Protein AF-A0A4S2KDD0-F1 (afdb_monomer)

Mean predicted aligned error: 12.93 Å

Organism: NCBI:txid300112

Radius of gyration: 20.33 Å; Cα contacts (8 Å, |Δi|>4): 237; chains: 1; bounding box: 47×46×58 Å

Foldseek 3Di:
DDDFDKKKKAWDPDVPDPDLWDPQKDKPPRIDIAGVPGDDDIDIGGHQDPVNVVCCVVVVDDQWDWIWMDIVVDDIDIAIVVNVVLCVLQPPPAHLQGQVCLVVLLVCLVPLVSLVVSLVPDDPVSSVVLLVVLVVLLVVCVVCVPPVDDLQVVLLSVLCSRRPHPPDDPVVPPPDDPVNVVSSSVSSSSSSSSSNPDDPVCVVPVD

Secondary structure (DSSP, 8-state):
--PPPPEEEEEEPPTT-SSSS-TTEEEESSEEEE-TT-----EEEE---HHHHHHHHTTSS-S--EEEEEETTS--EEEEHHHHHHHHHHHSSS-SS-GGGHHHHHHHTT-HHHHHHHHHTS-HHHHHHHHHHHHHHHHHHHTHHHH---HHHHHHHHHHHHTPPP---GGGGSS--HHHHHHHHHHHHHHHHHHHHS--HHHHH--

Sequence (207 aa):
MRMLVPVQFEFIKKLDDTSYCKDWLHIEPYTGFIKPGEKCDIKLEVYVDKKTACKLNSGEDKLYDILVLHLEGGKDIFITITEALLLLLESTAEPLIPYNLHNVCLSAATNYLQCKQIVMQLPETRRTVFLYISSFLQELLSHTQDNELDAKTLATLFGSIFLRDPPRSRDDCHQRSRATQITFDKKKAAFVYHFLVNDQSDFILGR

Structure (mmCIF, N/CA/C/O backbone):
data_AF-A0A4S2KDD0-F1
#
_entry.id   AF-A0A4S2KDD0-F1
#
loop_
_atom_site.group_PDB
_atom_site.id
_atom_site.type_symbol
_atom_site.label_atom_id
_atom_site.label_alt_id
_atom_site.label_comp_id
_atom_site.label_asym_id
_atom_site.label_entity_id
_atom_site.label_seq_id
_atom_site.pdbx_PDB_ins_code
_atom_site.Cartn_x
_atom_site.Cartn_y
_atom_site.Cartn_z
_atom_site.occupancy
_atom_site.B_iso_or_equiv
_atom_site.auth_seq_id
_atom_site.auth_comp_id
_atom_site.auth_asym_id
_atom_site.auth_atom_id
_atom_site.pdbx_PDB_model_num
ATOM 1 N N . MET A 1 1 ? 7.042 -23.574 34.757 1.00 42.69 1 MET A N 1
ATOM 2 C CA . MET A 1 1 ? 5.873 -23.727 33.865 1.00 42.69 1 MET A CA 1
ATOM 3 C C . MET A 1 1 ? 5.377 -22.320 33.550 1.00 42.69 1 MET A C 1
ATOM 5 O O . MET A 1 1 ? 4.932 -21.650 34.470 1.00 42.69 1 MET A O 1
ATOM 9 N N . ARG A 1 2 ? 5.593 -21.787 32.337 1.00 52.78 2 ARG A N 1
ATOM 10 C CA . ARG A 1 2 ? 5.068 -20.454 31.981 1.00 52.78 2 ARG A CA 1
ATOM 11 C C . ARG A 1 2 ? 3.575 -20.620 31.708 1.00 52.78 2 ARG A C 1
ATOM 13 O O . ARG A 1 2 ? 3.224 -21.269 30.729 1.00 52.78 2 ARG A O 1
ATOM 20 N N . MET A 1 3 ? 2.723 -20.114 32.597 1.00 54.56 3 MET A N 1
ATOM 21 C CA . MET A 1 3 ? 1.288 -20.043 32.325 1.00 54.56 3 MET A CA 1
ATOM 22 C C . MET A 1 3 ? 1.086 -19.031 31.200 1.00 54.56 3 MET A C 1
ATOM 24 O O . MET A 1 3 ? 1.484 -17.876 31.329 1.00 54.56 3 MET A O 1
ATOM 28 N N . LEU A 1 4 ? 0.548 -19.491 30.075 1.00 69.44 4 LEU A N 1
ATOM 29 C CA . LEU A 1 4 ? 0.150 -18.612 28.988 1.00 69.44 4 LEU A CA 1
ATOM 30 C C . LEU A 1 4 ? -1.212 -18.024 29.367 1.00 69.44 4 LEU A C 1
ATOM 32 O O . LEU A 1 4 ? -2.176 -18.766 29.547 1.00 69.44 4 LEU A O 1
ATOM 36 N N . VAL A 1 5 ? -1.262 -16.710 29.550 1.00 77.94 5 VAL A N 1
ATOM 37 C CA . VAL A 1 5 ? -2.471 -15.969 29.932 1.00 77.94 5 VAL A CA 1
ATOM 38 C C . VAL A 1 5 ? -3.125 -15.439 28.648 1.00 77.94 5 VAL A C 1
ATOM 40 O O . VAL A 1 5 ? -2.389 -15.062 27.731 1.00 77.94 5 VAL A O 1
ATOM 43 N N . PRO A 1 6 ? -4.467 -15.449 28.521 1.00 83.12 6 PRO A N 1
ATOM 44 C CA . PRO A 1 6 ? -5.138 -14.765 27.418 1.00 83.12 6 PRO A CA 1
ATOM 45 C C . PRO A 1 6 ? -4.780 -13.276 27.411 1.00 83.12 6 PRO A C 1
ATOM 47 O O . PRO A 1 6 ? -4.649 -12.663 28.467 1.00 83.12 6 PRO A O 1
ATOM 50 N N . VAL A 1 7 ? -4.624 -12.709 26.218 1.00 87.50 7 VAL A N 1
ATOM 51 C CA . VAL A 1 7 ? -4.339 -11.282 26.032 1.00 87.50 7 VAL A CA 1
ATOM 52 C C . VAL A 1 7 ? -5.644 -10.564 25.723 1.00 87.50 7 VAL A C 1
ATOM 54 O O . VAL A 1 7 ? -6.362 -10.974 24.809 1.00 87.50 7 VAL A O 1
ATOM 57 N N . GLN A 1 8 ? -5.942 -9.501 26.466 1.00 92.94 8 GLN A N 1
ATOM 58 C CA . GLN A 1 8 ? -7.009 -8.563 26.130 1.00 92.94 8 GLN A CA 1
ATOM 59 C C . GLN A 1 8 ? -6.457 -7.465 25.220 1.00 92.94 8 GLN A C 1
ATOM 61 O O . GLN A 1 8 ? -5.354 -6.964 25.453 1.00 92.94 8 GLN A O 1
ATOM 66 N N . PHE A 1 9 ? -7.222 -7.092 24.196 1.00 93.50 9 PHE A N 1
ATOM 67 C CA . PHE A 1 9 ? -6.908 -5.965 23.326 1.00 93.50 9 PHE A CA 1
ATOM 68 C C . PHE A 1 9 ? -8.070 -4.974 23.236 1.00 93.50 9 PHE A C 1
ATOM 70 O O . PHE A 1 9 ? -9.240 -5.353 23.345 1.00 93.50 9 PHE A O 1
ATOM 77 N N . GLU A 1 10 ? -7.750 -3.707 22.999 1.00 94.94 10 GLU A N 1
ATOM 78 C CA . GLU A 1 10 ? -8.724 -2.637 22.786 1.00 94.94 10 GLU A CA 1
ATOM 79 C C . GLU A 1 10 ? -8.139 -1.543 21.886 1.00 94.94 10 GLU A C 1
ATOM 81 O O . GLU A 1 10 ? -6.995 -1.131 22.065 1.00 94.94 10 GLU A O 1
ATOM 86 N N . PHE A 1 11 ? -8.922 -1.048 20.929 1.00 93.50 11 PHE A N 1
ATOM 87 C CA . PHE A 1 11 ? -8.606 0.184 20.215 1.00 93.50 11 PHE A CA 1
ATOM 88 C C . PHE A 1 11 ? -8.989 1.388 21.071 1.00 93.50 11 PHE A C 1
ATOM 90 O O . PHE A 1 11 ? -10.171 1.652 21.296 1.00 93.50 11 PHE A O 1
ATOM 97 N N . ILE A 1 12 ? -7.985 2.123 21.541 1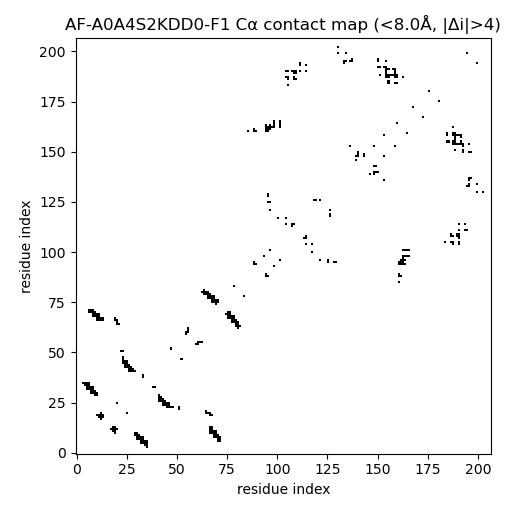.00 92.94 12 ILE A N 1
ATOM 98 C CA . ILE A 1 12 ? -8.168 3.263 22.438 1.00 92.94 12 ILE A CA 1
ATOM 99 C C . ILE A 1 12 ? -8.120 4.590 21.679 1.00 92.94 12 ILE A C 1
ATOM 101 O O . ILE A 1 12 ? -7.518 4.719 20.611 1.00 92.94 12 ILE A O 1
ATOM 105 N N . LYS A 1 13 ? -8.757 5.607 22.261 1.00 92.31 13 LYS A N 1
ATOM 106 C CA . LYS A 1 13 ? -8.693 6.984 21.763 1.00 92.31 13 LYS A CA 1
ATOM 107 C C . LYS A 1 13 ? -7.288 7.569 21.890 1.00 92.31 13 LYS A C 1
ATOM 109 O O . LYS A 1 13 ? -6.571 7.297 22.854 1.00 92.31 13 LYS A O 1
ATOM 114 N N . LYS A 1 14 ? -6.929 8.420 20.929 1.00 87.50 14 LYS A N 1
ATOM 115 C CA . LYS A 1 14 ? -5.712 9.236 20.988 1.00 87.50 14 LYS A CA 1
ATOM 116 C C . LYS A 1 14 ? -5.872 10.343 22.036 1.00 87.50 14 LYS A C 1
ATOM 118 O O . LYS A 1 14 ? -6.986 10.666 22.453 1.00 87.50 14 LYS A O 1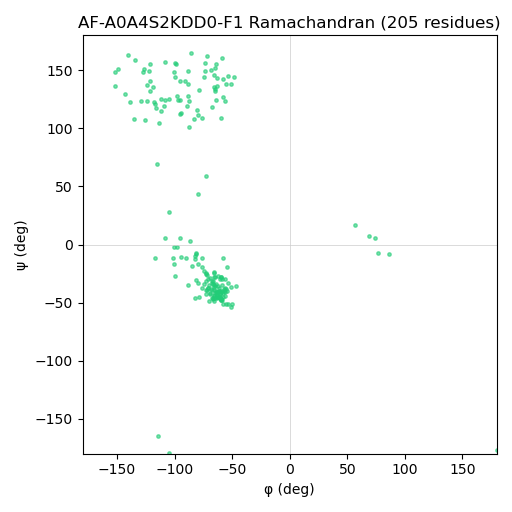
ATOM 123 N N . LEU A 1 15 ? -4.749 10.922 22.460 1.00 74.06 15 LEU A N 1
ATOM 124 C CA . LEU A 1 15 ? -4.751 12.141 23.269 1.00 74.06 15 LEU A CA 1
ATOM 125 C C . LEU A 1 15 ? -5.501 13.225 22.476 1.00 74.06 15 LEU A C 1
ATOM 127 O O . LEU A 1 15 ? -5.212 13.419 21.302 1.00 74.06 15 LEU A O 1
ATOM 131 N N . ASP A 1 16 ? -6.496 13.845 23.108 1.00 78.50 16 ASP A N 1
ATOM 132 C CA . ASP A 1 16 ? -7.378 14.893 22.562 1.00 78.50 16 ASP A CA 1
ATOM 133 C C . ASP A 1 16 ? -8.504 14.457 21.604 1.00 78.50 16 ASP A C 1
ATOM 135 O O . ASP A 1 16 ? -9.408 15.252 21.337 1.00 78.50 16 ASP A O 1
ATOM 139 N N . ASP A 1 17 ? -8.549 13.191 21.183 1.00 84.38 17 ASP A N 1
ATOM 140 C CA . ASP A 1 17 ? -9.636 12.687 20.336 1.00 84.38 17 ASP A CA 1
ATOM 141 C C . ASP A 1 17 ? -10.827 12.154 21.150 1.00 84.38 17 ASP A C 1
ATOM 143 O O . ASP A 1 17 ? -10.702 11.607 22.252 1.00 84.38 17 ASP A O 1
ATOM 147 N N . THR A 1 18 ? -12.027 12.282 20.581 1.00 84.75 18 THR A N 1
ATOM 148 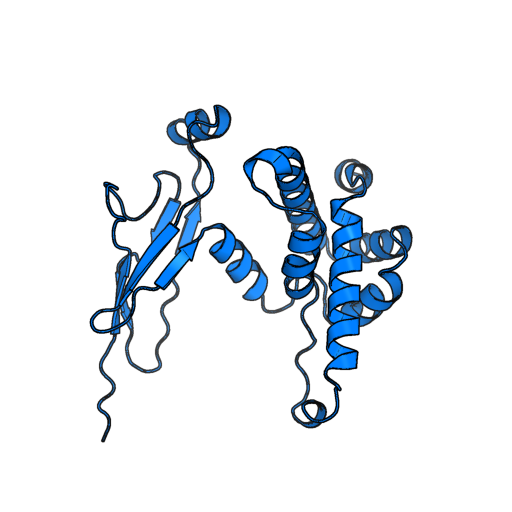C CA . THR A 1 18 ? -13.275 11.766 21.169 1.00 84.75 18 THR A CA 1
ATOM 149 C C . THR A 1 18 ? -13.530 10.294 20.844 1.00 84.75 18 THR A C 1
ATOM 151 O O . THR A 1 18 ? -14.315 9.650 21.539 1.00 84.75 18 THR A O 1
ATOM 154 N N . SER A 1 19 ? -12.861 9.761 19.819 1.00 88.94 19 SER A N 1
ATOM 155 C CA . SER A 1 19 ? -13.042 8.410 19.279 1.00 88.94 19 SER A CA 1
ATOM 156 C C . SER A 1 19 ? -11.690 7.726 19.039 1.00 88.94 19 SER A C 1
ATOM 158 O O . SER A 1 19 ? -10.656 8.384 18.922 1.00 88.94 19 SER A O 1
ATOM 160 N N . TYR A 1 20 ? -11.688 6.393 18.972 1.00 90.19 20 TYR A N 1
ATOM 161 C CA . TYR A 1 20 ? -10.505 5.594 18.627 1.00 90.19 20 TYR A CA 1
ATOM 162 C C . TYR A 1 20 ? -10.155 5.655 17.132 1.00 90.19 20 TYR A C 1
ATOM 164 O O . TYR A 1 20 ? -8.991 5.478 16.771 1.00 90.19 20 TYR A O 1
ATOM 172 N N . CYS A 1 21 ? -11.129 5.974 16.276 1.00 89.12 21 CYS A N 1
ATOM 173 C CA . CYS A 1 21 ? -10.945 6.170 14.841 1.00 89.12 21 CYS A CA 1
ATOM 174 C C . CYS A 1 21 ? -11.776 7.344 14.297 1.00 89.12 21 CYS A C 1
ATOM 176 O O . CYS A 1 21 ? -12.725 7.802 14.943 1.00 89.12 21 CYS A O 1
ATOM 178 N N . LYS A 1 22 ? -11.417 7.827 13.104 1.00 88.69 22 LYS A N 1
ATOM 179 C CA . LYS A 1 22 ? -12.182 8.820 12.330 1.00 88.69 22 LYS A CA 1
ATOM 180 C C . LYS A 1 22 ? -13.554 8.286 11.903 1.00 88.69 22 LYS A C 1
ATOM 182 O O . LYS A 1 22 ? -13.732 7.088 11.720 1.00 88.69 22 LYS A O 1
ATOM 187 N N . ASP A 1 23 ? -14.498 9.198 11.659 1.00 88.19 23 ASP A N 1
ATOM 188 C CA . ASP A 1 23 ? -15.906 8.882 11.348 1.00 88.19 23 ASP A CA 1
ATOM 189 C C . ASP A 1 23 ? -16.100 8.016 10.090 1.00 88.19 23 ASP A C 1
ATOM 191 O O . ASP A 1 23 ? -17.083 7.288 9.978 1.00 88.19 23 ASP A O 1
ATOM 195 N N . TRP A 1 24 ? -15.181 8.108 9.129 1.00 86.00 24 TRP A N 1
ATOM 196 C CA . TRP A 1 24 ? -15.202 7.322 7.893 1.00 86.00 24 TRP A CA 1
ATOM 197 C C . TRP A 1 24 ? -14.518 5.957 8.036 1.00 86.00 24 TRP A C 1
ATOM 199 O O . TRP A 1 24 ? -14.399 5.240 7.046 1.00 86.00 24 TRP A O 1
ATOM 209 N N . LEU A 1 25 ? -14.046 5.584 9.229 1.00 86.62 25 LEU A N 1
ATOM 210 C CA . LEU A 1 25 ? -13.396 4.308 9.505 1.00 86.62 25 LEU A CA 1
ATOM 211 C C . LEU A 1 25 ? -14.161 3.550 10.594 1.00 86.62 25 LEU A C 1
ATOM 213 O O . LEU A 1 25 ? -14.467 4.089 11.652 1.00 86.62 25 LEU A O 1
ATOM 217 N N . HIS A 1 26 ? -14.434 2.275 10.344 1.00 89.75 26 HIS A N 1
ATOM 218 C CA . HIS A 1 26 ? -15.098 1.368 11.269 1.00 89.75 26 HIS A CA 1
ATOM 219 C C . HIS A 1 26 ? -14.200 0.166 11.576 1.00 89.75 26 HIS A C 1
ATOM 221 O O . HIS A 1 26 ? -13.512 -0.334 10.686 1.00 89.75 26 HIS A O 1
ATOM 227 N N . ILE A 1 27 ? -14.187 -0.288 12.833 1.00 90.69 27 ILE A N 1
ATOM 228 C CA . ILE A 1 27 ? -13.336 -1.390 13.301 1.00 90.69 27 ILE A CA 1
ATOM 229 C C . ILE A 1 27 ? -14.192 -2.409 14.048 1.00 90.69 27 ILE A C 1
ATOM 231 O O . ILE A 1 27 ? -14.833 -2.071 15.044 1.00 90.69 27 ILE A O 1
ATOM 235 N N . GLU A 1 28 ? -14.160 -3.665 13.603 1.00 93.31 28 GLU A N 1
ATOM 236 C CA . GLU A 1 28 ? -14.926 -4.753 14.208 1.00 93.31 28 GLU A CA 1
ATOM 237 C C . GLU A 1 28 ? -14.105 -6.059 14.293 1.00 93.31 28 GLU A C 1
ATOM 239 O O . GLU A 1 28 ? -13.660 -6.570 13.264 1.00 93.31 28 GLU A O 1
ATOM 244 N N . PRO A 1 29 ? -13.916 -6.646 15.489 1.00 94.88 29 PRO A N 1
ATOM 245 C CA . PRO A 1 29 ? -14.198 -6.066 16.802 1.00 94.88 29 PRO A CA 1
ATOM 246 C C . PRO A 1 29 ? -13.146 -5.011 17.193 1.00 94.88 29 PRO A C 1
ATOM 248 O O . PRO A 1 29 ? -11.955 -5.185 16.944 1.00 94.88 29 PRO A O 1
ATOM 251 N N . TYR A 1 30 ? -13.567 -3.939 17.873 1.00 92.81 30 TYR A N 1
ATOM 252 C CA . TYR A 1 30 ? -12.638 -2.935 18.414 1.00 92.81 30 TYR A CA 1
ATOM 253 C C . TYR A 1 30 ? -12.019 -3.348 19.769 1.00 92.81 30 TYR A C 1
ATOM 255 O O . TYR A 1 30 ? -11.059 -2.735 20.225 1.00 92.81 30 TYR A O 1
ATOM 263 N N . THR A 1 31 ? -12.538 -4.392 20.425 1.00 95.31 31 THR A N 1
ATOM 264 C CA . THR A 1 31 ? -11.988 -4.971 21.663 1.00 95.31 31 THR A CA 1
ATOM 265 C C . THR A 1 31 ? -12.274 -6.470 21.740 1.00 95.31 31 THR A C 1
ATOM 267 O O . THR A 1 31 ? -13.272 -6.944 21.192 1.00 95.31 31 THR A O 1
ATOM 270 N N . GLY A 1 32 ? -11.414 -7.237 22.414 1.00 93.44 32 GLY A N 1
ATOM 271 C CA . GLY A 1 32 ? -11.610 -8.673 22.584 1.00 93.44 32 GLY A CA 1
ATOM 272 C C . GLY A 1 32 ? -10.512 -9.368 23.385 1.00 93.44 32 GLY A C 1
ATOM 273 O O . GLY A 1 32 ? -9.572 -8.742 23.871 1.00 93.44 32 GLY A O 1
ATOM 274 N N . PHE A 1 33 ? -10.633 -10.693 23.504 1.00 91.62 33 PHE A N 1
ATOM 275 C CA . PHE A 1 33 ? -9.648 -11.563 24.152 1.00 91.62 33 PHE A CA 1
ATOM 276 C C . PHE A 1 33 ? -9.105 -12.586 23.157 1.00 91.62 33 PHE A C 1
ATOM 278 O O . PHE A 1 33 ? -9.872 -13.229 22.443 1.00 91.62 33 PHE A O 1
ATOM 285 N N . ILE A 1 34 ? -7.789 -12.787 23.163 1.00 89.25 34 ILE A N 1
ATOM 286 C CA . ILE A 1 34 ? -7.106 -13.786 22.341 1.00 89.25 34 ILE A 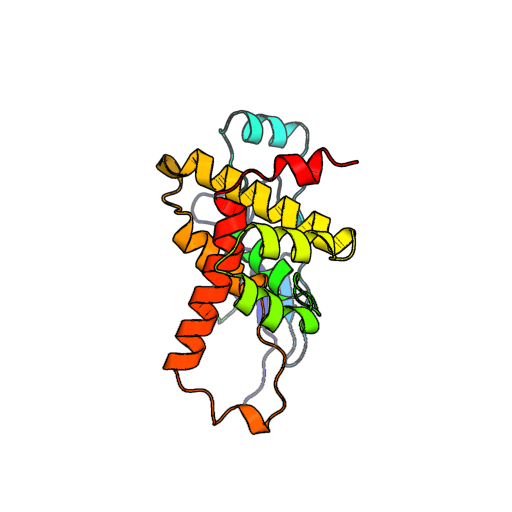CA 1
ATOM 287 C C . ILE A 1 34 ? -6.472 -14.810 23.274 1.00 89.25 34 ILE A C 1
ATOM 289 O O . ILE A 1 34 ? -5.599 -14.484 24.085 1.00 89.25 34 ILE A O 1
ATOM 293 N N . LYS A 1 35 ? -6.913 -16.068 23.182 1.00 88.19 35 LYS A N 1
ATOM 294 C CA . LYS A 1 35 ? -6.294 -17.145 23.955 1.00 88.19 35 LYS A CA 1
ATOM 295 C C . LYS A 1 35 ? -4.929 -17.508 23.368 1.00 88.19 35 LYS A C 1
ATOM 297 O O . LYS A 1 35 ? -4.687 -17.322 22.175 1.00 88.19 35 LYS A O 1
ATOM 302 N N . PRO A 1 36 ? -4.031 -18.089 24.174 1.00 86.88 36 PRO A N 1
ATOM 303 C CA . PRO A 1 36 ? -2.738 -18.534 23.677 1.00 86.88 36 PRO A CA 1
ATOM 304 C C . PRO A 1 36 ? -2.867 -19.520 22.508 1.00 86.88 36 PRO A C 1
ATOM 306 O O . PRO A 1 36 ? -3.493 -20.568 22.641 1.00 86.88 36 PRO A O 1
ATOM 309 N N . GLY A 1 37 ? -2.244 -19.190 21.376 1.00 85.00 37 GLY A N 1
ATOM 310 C CA . GLY A 1 37 ? -2.277 -20.001 20.154 1.00 85.00 37 GLY A CA 1
ATOM 311 C C . GLY A 1 37 ? -3.478 -19.744 19.238 1.00 85.00 37 GLY A C 1
ATOM 312 O O . GLY A 1 37 ? -3.478 -20.237 18.111 1.00 85.00 37 GLY A O 1
ATOM 313 N N . GLU A 1 38 ? -4.461 -18.955 19.676 1.00 89.38 38 GLU A N 1
ATOM 314 C CA . GLU A 1 38 ? -5.566 -18.502 18.832 1.00 89.38 38 GLU A CA 1
ATOM 315 C C . GLU A 1 38 ? -5.191 -17.231 18.055 1.00 89.38 38 GLU A C 1
ATOM 317 O O . GLU A 1 38 ? -4.200 -16.553 18.339 1.00 89.38 38 GLU A O 1
ATOM 322 N N . LYS A 1 39 ? -5.998 -16.925 17.039 1.00 84.31 39 LYS A N 1
ATOM 323 C CA . LYS A 1 39 ? -5.920 -15.699 16.246 1.00 84.31 39 LYS A CA 1
ATOM 324 C C . LYS A 1 39 ? -7.295 -15.044 16.226 1.00 84.31 39 LYS A C 1
ATOM 326 O O . LYS A 1 39 ? -8.304 -15.744 16.265 1.00 84.31 39 LYS A O 1
ATOM 331 N N . CYS A 1 40 ? -7.314 -13.720 16.156 1.00 86.44 40 CYS A N 1
ATOM 332 C CA . CYS A 1 40 ? -8.522 -12.926 15.987 1.00 86.44 40 CYS A CA 1
ATOM 333 C C . CYS A 1 40 ? -8.334 -12.047 14.752 1.00 86.44 40 CYS A C 1
ATOM 335 O O . CYS A 1 40 ? -7.350 -11.311 14.672 1.00 86.44 40 CYS A O 1
ATOM 337 N N . ASP A 1 41 ? -9.256 -12.162 13.800 1.00 87.12 41 ASP A N 1
ATOM 338 C CA . ASP A 1 41 ? -9.274 -11.315 12.614 1.00 87.12 41 ASP A CA 1
ATOM 339 C C . ASP A 1 41 ? -10.063 -10.044 12.934 1.00 87.12 41 ASP A C 1
ATOM 341 O O . ASP A 1 41 ? -11.219 -10.106 13.356 1.00 87.12 41 ASP A O 1
ATOM 345 N N . ILE A 1 42 ? -9.420 -8.894 12.746 1.00 87.62 42 ILE A N 1
ATOM 346 C CA . ILE A 1 42 ? -10.005 -7.573 12.975 1.00 87.62 42 ILE A CA 1
ATOM 347 C C . ILE A 1 42 ? -10.310 -6.964 11.614 1.00 87.62 42 ILE A C 1
ATOM 349 O O . ILE A 1 42 ? -9.435 -6.864 10.752 1.00 87.62 42 ILE A O 1
ATOM 353 N N . LYS A 1 43 ? -11.559 -6.556 11.415 1.00 85.38 43 LYS A N 1
ATOM 354 C CA . LYS A 1 43 ? -12.041 -5.961 10.177 1.00 85.38 43 LYS A CA 1
ATOM 355 C C . LYS A 1 43 ? -11.985 -4.442 10.281 1.00 85.38 43 LYS A C 1
ATOM 357 O O . LYS A 1 43 ? -12.568 -3.866 11.193 1.00 85.38 43 LYS A O 1
ATOM 362 N N . LEU A 1 44 ? -11.300 -3.808 9.334 1.00 83.88 44 LEU A N 1
ATOM 363 C CA . LEU A 1 44 ? -11.268 -2.356 9.174 1.00 83.88 44 LEU A CA 1
ATOM 364 C C . LEU A 1 44 ? -12.045 -1.990 7.907 1.00 83.88 44 LEU A C 1
ATOM 366 O O . LEU A 1 44 ? -11.680 -2.421 6.813 1.00 83.88 44 LEU A O 1
ATOM 370 N N . GLU A 1 45 ? -13.110 -1.207 8.043 1.00 82.38 45 GLU A N 1
ATOM 371 C CA . GLU A 1 45 ? -13.954 -0.770 6.931 1.00 82.38 45 GLU A CA 1
ATOM 372 C C . GLU A 1 45 ? -13.905 0.744 6.775 1.00 82.38 45 GLU A C 1
ATOM 374 O O . GLU A 1 45 ? -14.281 1.487 7.677 1.00 82.38 45 GLU A O 1
ATOM 379 N N . VAL A 1 46 ? -13.471 1.207 5.605 1.00 80.31 46 VAL A N 1
ATOM 380 C CA . VAL A 1 46 ? -13.550 2.622 5.236 1.00 80.31 46 VAL A CA 1
ATOM 381 C C . VAL A 1 46 ? -14.890 2.868 4.550 1.00 80.31 46 VAL A C 1
ATOM 383 O O . VAL A 1 46 ? -15.169 2.294 3.497 1.00 80.31 46 VAL A O 1
ATOM 386 N N . TYR A 1 47 ? -15.711 3.735 5.132 1.00 76.69 47 TYR A N 1
ATOM 387 C CA . TYR A 1 47 ? -17.012 4.126 4.612 1.00 76.69 47 TYR A CA 1
ATOM 388 C C . TYR A 1 47 ? -17.094 5.648 4.480 1.00 76.69 47 TYR A C 1
ATOM 390 O O . TYR A 1 47 ? -17.205 6.372 5.465 1.00 76.69 47 TYR A O 1
ATOM 398 N N . VAL A 1 48 ? -17.052 6.136 3.239 1.00 73.31 48 VAL A N 1
ATOM 399 C CA . VAL A 1 48 ? -17.214 7.561 2.933 1.00 73.31 48 VAL A CA 1
ATOM 400 C C . VAL A 1 48 ? -18.677 7.834 2.588 1.00 73.31 48 VAL A C 1
ATOM 402 O O . VAL A 1 48 ? -19.191 7.380 1.566 1.00 73.31 48 VAL A O 1
ATOM 405 N N . ASP A 1 49 ? -19.347 8.588 3.451 1.00 71.81 49 ASP A N 1
ATOM 406 C CA . ASP A 1 49 ? -20.740 9.010 3.315 1.00 71.81 49 ASP A CA 1
ATOM 407 C C . ASP A 1 49 ? -20.856 10.490 2.900 1.00 71.81 49 ASP A C 1
ATOM 409 O O . ASP A 1 49 ? -19.867 11.205 2.741 1.00 71.81 49 ASP A O 1
ATOM 413 N N . LYS A 1 50 ? -22.084 11.002 2.748 1.00 73.31 50 LYS A N 1
ATOM 414 C CA . LYS A 1 50 ? -22.308 12.408 2.361 1.00 73.31 50 LYS A CA 1
ATOM 415 C C . LYS A 1 50 ? -21.694 13.414 3.353 1.00 73.31 50 LYS A C 1
ATOM 417 O O . LYS A 1 50 ? -21.355 14.524 2.944 1.00 73.31 50 LYS A O 1
ATOM 422 N N . LYS A 1 51 ? -21.582 13.068 4.641 1.00 75.31 51 LYS A N 1
ATOM 423 C CA . LYS A 1 51 ? -21.062 13.967 5.685 1.00 75.31 51 LYS A CA 1
ATOM 424 C C . LYS A 1 51 ? -19.535 14.027 5.660 1.00 75.31 51 LYS A C 1
ATOM 426 O O . LYS A 1 51 ? -18.968 15.114 5.723 1.00 75.31 51 LYS A O 1
ATOM 431 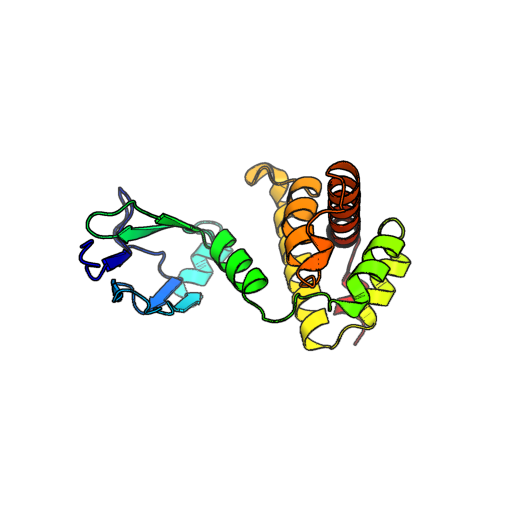N N . THR A 1 52 ? -18.889 12.874 5.539 1.00 72.56 52 THR A N 1
ATOM 432 C CA . THR A 1 52 ? -17.427 12.713 5.507 1.00 72.56 52 THR A CA 1
ATOM 433 C C . THR A 1 52 ? -16.840 13.118 4.153 1.00 72.56 52 THR A C 1
ATOM 435 O O . THR A 1 52 ? -15.823 13.806 4.118 1.00 72.56 52 THR A O 1
ATOM 438 N N . ALA A 1 53 ? -17.532 12.834 3.041 1.00 65.19 53 ALA A N 1
ATOM 439 C CA . ALA A 1 53 ? -17.105 13.227 1.694 1.00 65.19 53 ALA A CA 1
ATOM 440 C C . ALA A 1 53 ? -16.903 14.741 1.542 1.00 65.19 53 ALA A C 1
ATOM 442 O O . ALA A 1 53 ? -15.976 15.166 0.863 1.00 65.19 53 ALA A O 1
ATOM 443 N N . CYS A 1 54 ? -17.750 15.567 2.169 1.00 63.22 54 CYS A N 1
ATOM 444 C CA . CYS A 1 54 ? -17.629 17.025 2.084 1.00 63.22 54 CYS A CA 1
ATOM 445 C C . CYS A 1 54 ? -16.288 17.513 2.656 1.00 63.22 54 CYS A C 1
ATOM 447 O O . CYS A 1 54 ? -15.600 18.297 2.009 1.00 63.22 54 CYS A O 1
ATOM 449 N N . LYS A 1 55 ? -15.903 16.986 3.827 1.00 67.38 55 LYS A N 1
ATOM 450 C CA . LYS A 1 55 ? -14.656 17.336 4.522 1.00 67.38 55 LYS A CA 1
ATOM 451 C C . LYS A 1 55 ? -13.420 16.785 3.813 1.00 67.38 55 LYS A C 1
ATOM 453 O O . LYS A 1 55 ? -12.404 17.464 3.738 1.00 67.38 55 LYS A O 1
ATOM 458 N N . LEU A 1 56 ? -13.521 15.575 3.258 1.00 63.41 56 LEU A N 1
ATOM 459 C CA . LEU A 1 56 ? -12.452 14.979 2.452 1.00 63.41 56 LEU A CA 1
ATOM 460 C C . LEU A 1 56 ? -12.229 15.764 1.150 1.00 63.41 56 LEU A C 1
ATOM 462 O O . LEU A 1 56 ? -11.094 16.059 0.792 1.00 63.41 56 LEU A O 1
ATOM 466 N N . ASN A 1 57 ? -13.307 16.160 0.465 1.00 61.16 57 ASN A N 1
ATOM 467 C CA . ASN A 1 57 ? -13.225 16.914 -0.789 1.00 61.16 57 ASN A CA 1
ATOM 468 C C . ASN A 1 57 ? -12.742 18.358 -0.591 1.00 61.16 57 ASN A C 1
ATOM 470 O O . ASN A 1 57 ? -12.137 18.922 -1.498 1.00 61.16 57 ASN A O 1
ATOM 474 N N . SER A 1 58 ? -13.024 18.973 0.562 1.00 66.25 58 SER A N 1
ATOM 475 C CA . SER A 1 58 ? -12.542 20.320 0.894 1.00 66.25 58 SER A CA 1
ATOM 476 C C . SER A 1 58 ? -11.104 20.339 1.425 1.00 66.25 58 SER A C 1
ATOM 478 O O . SER A 1 58 ? -10.550 21.421 1.608 1.00 66.25 58 SER A O 1
ATOM 480 N N . GLY A 1 59 ? -10.509 19.169 1.689 1.00 57.53 59 GLY A N 1
ATOM 481 C CA . GLY A 1 59 ? -9.202 19.035 2.337 1.00 57.53 59 GLY A CA 1
ATOM 482 C C . GLY A 1 59 ? -9.210 19.329 3.844 1.00 57.53 59 GLY A C 1
ATOM 483 O O . GLY A 1 59 ? -8.146 19.353 4.459 1.00 57.53 59 GLY A O 1
ATOM 484 N N . GLU A 1 60 ? -10.387 19.551 4.443 1.00 72.12 60 GLU A N 1
ATOM 485 C CA . GLU A 1 60 ? -10.565 19.734 5.891 1.00 72.12 60 GLU A CA 1
ATOM 486 C C . GLU A 1 60 ? -10.262 18.444 6.665 1.00 72.12 60 GLU A C 1
ATOM 488 O O . GLU A 1 60 ? -9.748 18.489 7.781 1.00 72.12 60 GLU A O 1
ATOM 493 N N . ASP A 1 61 ? -10.555 17.293 6.059 1.00 69.81 61 ASP A N 1
ATOM 494 C CA . ASP A 1 61 ? -10.175 15.979 6.564 1.00 69.81 61 ASP A CA 1
ATOM 495 C C . ASP A 1 61 ? -9.315 15.246 5.529 1.00 69.81 61 ASP A C 1
ATOM 497 O O . ASP A 1 61 ? -9.389 15.507 4.326 1.00 69.81 61 ASP A O 1
ATOM 501 N N . LYS A 1 62 ? -8.490 14.309 5.995 1.00 69.31 62 LYS A N 1
ATOM 502 C CA . LYS A 1 62 ? -7.632 13.477 5.142 1.00 69.31 62 LYS A CA 1
ATOM 503 C C . LYS A 1 62 ? -7.966 12.015 5.398 1.00 69.31 62 LYS A C 1
ATOM 505 O O . LYS A 1 62 ? -8.290 11.654 6.524 1.00 69.31 62 LYS A O 1
ATOM 510 N N . LEU A 1 63 ? -7.823 11.157 4.383 1.00 69.75 63 LEU A N 1
ATOM 511 C CA . LEU A 1 63 ? -7.892 9.694 4.539 1.00 69.75 63 LEU A CA 1
ATOM 512 C C . LEU A 1 63 ? -6.633 9.161 5.249 1.00 69.75 63 LEU A C 1
ATOM 514 O O . LEU A 1 63 ? -5.871 8.359 4.716 1.00 69.75 63 LEU A O 1
ATOM 518 N N . TYR A 1 64 ? -6.395 9.659 6.456 1.00 76.31 64 TYR A N 1
ATOM 519 C CA . TYR A 1 64 ? -5.277 9.321 7.311 1.00 76.31 64 TYR A CA 1
ATOM 520 C C . TYR A 1 64 ? -5.746 9.296 8.763 1.00 76.31 64 TYR A C 1
ATOM 522 O O . TYR A 1 64 ? -6.366 10.239 9.251 1.00 76.31 64 TYR A O 1
ATOM 530 N N . ASP A 1 65 ? -5.423 8.211 9.454 1.00 81.44 65 ASP A N 1
ATOM 531 C CA . ASP A 1 65 ? -5.711 8.022 10.865 1.00 81.44 65 ASP A CA 1
ATOM 532 C C . ASP A 1 65 ? -4.658 7.093 11.473 1.00 81.44 65 ASP A C 1
ATOM 534 O O . ASP A 1 65 ? -4.123 6.209 10.792 1.00 81.44 65 ASP A O 1
ATOM 538 N N . ILE A 1 66 ? -4.367 7.316 12.752 1.00 86.50 66 ILE A N 1
ATOM 539 C CA . ILE A 1 66 ? -3.504 6.472 13.575 1.00 86.50 66 ILE A CA 1
ATOM 540 C C . ILE A 1 66 ? -4.393 5.807 14.621 1.00 86.50 66 ILE A C 1
ATOM 542 O O . ILE A 1 66 ? -4.963 6.458 15.494 1.00 86.50 66 ILE A O 1
ATOM 546 N N . LEU A 1 67 ? -4.503 4.495 14.544 1.00 89.00 67 LEU A N 1
ATOM 547 C CA . LEU A 1 67 ? -5.219 3.663 15.491 1.00 89.00 67 LEU A CA 1
ATOM 548 C C . LEU A 1 67 ? -4.257 3.202 16.580 1.00 89.00 67 LEU A C 1
ATOM 550 O O . LEU A 1 67 ? -3.112 2.860 16.289 1.00 89.00 67 LEU A O 1
ATOM 554 N N . VAL A 1 68 ? -4.718 3.163 17.825 1.00 90.88 68 VAL A N 1
ATOM 555 C CA . VAL A 1 68 ? -3.911 2.697 18.957 1.00 90.88 68 VAL A CA 1
ATOM 556 C C . VAL A 1 68 ? -4.526 1.413 19.490 1.00 90.88 68 VAL A C 1
ATOM 558 O O . VAL A 1 68 ? -5.560 1.448 20.148 1.00 90.88 68 VAL A O 1
ATOM 561 N N . LEU A 1 69 ? -3.901 0.279 19.189 1.00 90.50 69 LEU A N 1
ATOM 562 C CA . LEU A 1 69 ? -4.258 -1.030 19.719 1.00 90.50 69 LEU A CA 1
ATOM 563 C C . LEU A 1 69 ? -3.517 -1.249 21.043 1.00 90.50 69 LEU A C 1
ATOM 565 O O . LEU A 1 69 ? -2.329 -1.577 21.068 1.00 90.50 69 LEU A O 1
ATOM 569 N N . HIS A 1 70 ? -4.230 -1.053 22.143 1.00 92.62 70 HIS A N 1
ATOM 570 C CA . HIS A 1 70 ? -3.763 -1.326 23.493 1.00 92.62 70 HIS A CA 1
ATOM 571 C C . HIS A 1 70 ? -3.851 -2.825 23.786 1.00 92.62 70 HIS A C 1
ATOM 573 O O . HIS A 1 70 ? -4.878 -3.453 23.526 1.00 92.62 70 HIS A O 1
ATOM 579 N N . LEU A 1 71 ? -2.782 -3.393 24.345 1.00 90.50 71 LEU A N 1
ATOM 580 C CA . LEU A 1 71 ? -2.763 -4.757 24.870 1.00 90.50 71 LEU A CA 1
ATOM 581 C C . LEU A 1 71 ? -2.634 -4.694 26.390 1.00 90.50 71 LEU A C 1
ATOM 583 O O . LEU A 1 71 ? -1.673 -4.116 26.901 1.00 90.50 71 LEU A O 1
ATOM 587 N N . GLU A 1 72 ? -3.555 -5.322 27.115 1.00 87.12 72 GLU A N 1
ATOM 588 C CA . GLU A 1 72 ? -3.526 -5.305 28.578 1.00 87.12 72 GLU A CA 1
ATOM 589 C C . GLU A 1 72 ? -2.268 -6.018 29.102 1.00 87.12 72 GLU A C 1
ATOM 591 O O . GLU A 1 72 ? -1.974 -7.162 28.748 1.00 87.12 72 GLU A O 1
ATOM 596 N N . GLY A 1 73 ? -1.479 -5.315 29.923 1.00 81.00 73 GLY A N 1
ATOM 597 C CA . GLY A 1 73 ? -0.177 -5.799 30.399 1.00 81.00 73 GLY A CA 1
ATOM 598 C C . GLY A 1 73 ? 0.905 -5.886 29.310 1.00 81.00 73 GLY A C 1
ATOM 599 O O . GLY A 1 73 ? 1.987 -6.420 29.563 1.00 81.00 73 GLY A O 1
ATOM 600 N N . GLY A 1 74 ? 0.618 -5.378 28.109 1.00 81.31 74 GLY A N 1
ATOM 601 C CA . GLY A 1 74 ? 1.504 -5.345 26.954 1.00 81.31 74 GLY A CA 1
ATOM 602 C C . GLY A 1 74 ? 1.900 -3.927 26.543 1.00 81.31 74 GLY A C 1
ATOM 603 O O . GLY A 1 74 ? 1.777 -2.966 27.299 1.00 81.31 74 GLY A O 1
ATOM 604 N N . LYS A 1 75 ? 2.436 -3.820 25.324 1.00 82.69 75 LYS A N 1
ATOM 605 C CA . LYS A 1 75 ? 2.793 -2.548 24.689 1.00 82.69 75 LYS A CA 1
ATOM 606 C C . LYS A 1 75 ? 1.691 -2.144 23.712 1.00 82.69 75 LYS A C 1
ATOM 608 O O . LYS A 1 75 ? 1.180 -3.003 22.997 1.00 82.69 75 LYS A O 1
ATOM 613 N N . ASP A 1 76 ? 1.429 -0.846 23.626 1.00 88.25 76 ASP A N 1
ATOM 614 C CA . ASP A 1 76 ? 0.555 -0.272 22.605 1.00 88.25 76 ASP A CA 1
ATOM 615 C C . ASP A 1 76 ? 1.155 -0.431 21.203 1.00 88.25 76 ASP A C 1
ATOM 617 O O . ASP A 1 76 ? 2.348 -0.185 20.969 1.00 88.25 76 ASP A O 1
ATOM 621 N N . ILE A 1 77 ? 0.307 -0.843 20.266 1.00 84.69 77 ILE A N 1
ATOM 622 C CA . ILE A 1 77 ? 0.618 -0.988 18.848 1.00 84.69 77 ILE A CA 1
ATOM 623 C C . ILE A 1 77 ? -0.102 0.136 18.104 1.00 84.69 77 ILE A C 1
ATOM 625 O O . ILE A 1 77 ? -1.314 0.285 18.209 1.00 84.69 77 ILE A O 1
ATOM 629 N N . PHE A 1 78 ? 0.643 0.926 17.341 1.00 86.38 78 PHE A N 1
ATOM 630 C CA . PHE A 1 78 ? 0.090 2.005 16.527 1.00 86.38 78 PHE A CA 1
ATOM 631 C C . PHE A 1 78 ? -0.094 1.483 15.103 1.00 86.38 78 PHE A C 1
ATOM 633 O O . PHE A 1 78 ? 0.868 0.982 14.534 1.00 86.38 78 PHE A O 1
ATOM 640 N N . ILE A 1 79 ? -1.309 1.572 14.560 1.00 80.00 79 ILE A N 1
ATOM 641 C CA . ILE A 1 79 ? -1.665 1.099 13.216 1.00 80.00 79 ILE A CA 1
ATOM 642 C C . ILE A 1 79 ? -2.123 2.303 12.404 1.00 80.00 79 ILE A C 1
ATOM 644 O O . ILE A 1 79 ? -3.075 2.977 12.783 1.00 80.00 79 ILE A O 1
ATOM 648 N N . THR A 1 80 ? -1.490 2.579 11.271 1.00 76.19 80 THR A N 1
ATOM 649 C CA . THR A 1 80 ? -1.958 3.640 10.358 1.00 76.19 80 THR A CA 1
ATOM 650 C C . THR A 1 80 ? -2.755 3.056 9.194 1.00 76.19 80 THR A C 1
ATOM 652 O O . THR A 1 80 ? -2.568 1.900 8.835 1.00 76.19 80 THR A O 1
ATOM 655 N N . ILE A 1 81 ? -3.646 3.818 8.554 1.00 64.94 81 ILE A N 1
ATOM 656 C CA . ILE A 1 81 ? -4.383 3.304 7.372 1.00 64.94 81 ILE A CA 1
ATOM 657 C C . ILE A 1 81 ? -3.455 2.991 6.209 1.00 64.94 81 ILE A C 1
ATOM 659 O O . ILE A 1 81 ? -3.681 2.025 5.481 1.00 64.94 81 ILE A O 1
ATOM 663 N N . THR A 1 82 ? -2.384 3.769 6.063 1.00 65.94 82 THR A N 1
ATOM 664 C CA . THR A 1 82 ? -1.299 3.432 5.149 1.00 65.94 82 THR A CA 1
ATOM 665 C C . THR A 1 82 ? -0.800 2.027 5.461 1.00 65.94 82 THR A C 1
ATOM 667 O O . THR A 1 82 ? -0.800 1.175 4.584 1.00 65.94 82 THR A O 1
ATOM 670 N N . GLU A 1 83 ? -0.482 1.739 6.720 1.00 67.44 83 GLU A N 1
ATOM 671 C CA . GLU A 1 83 ? -0.061 0.410 7.163 1.00 67.44 83 GLU A CA 1
ATOM 672 C C . GLU A 1 83 ? -1.143 -0.662 6.972 1.00 67.44 83 GLU A C 1
ATOM 674 O O . GLU A 1 83 ? -0.815 -1.762 6.552 1.00 67.44 83 GLU A O 1
ATOM 679 N N . ALA A 1 84 ? -2.430 -0.354 7.154 1.00 68.62 84 ALA A N 1
ATOM 680 C CA . ALA A 1 84 ? -3.524 -1.284 6.866 1.00 68.62 84 ALA A CA 1
ATOM 681 C C . ALA A 1 84 ? -3.614 -1.642 5.370 1.00 68.62 84 ALA A C 1
ATOM 683 O O . ALA A 1 84 ? -3.815 -2.808 5.029 1.00 68.62 84 ALA A O 1
ATOM 684 N N . LEU A 1 85 ? -3.413 -0.673 4.467 1.00 70.06 85 LEU A N 1
ATOM 685 C CA . LEU A 1 85 ? -3.300 -0.935 3.030 1.00 70.06 85 LEU A CA 1
ATOM 686 C C . LEU A 1 85 ? -2.079 -1.816 2.734 1.00 70.06 85 LEU A C 1
ATOM 688 O O . LEU A 1 85 ? -2.194 -2.776 1.975 1.00 70.06 85 LEU A O 1
ATOM 692 N N . LEU A 1 86 ? -0.924 -1.529 3.342 1.00 72.44 86 LEU A N 1
ATOM 693 C CA . LEU A 1 86 ? 0.281 -2.346 3.165 1.00 72.44 86 LEU A CA 1
ATOM 694 C C . LEU A 1 86 ? 0.059 -3.777 3.678 1.00 72.44 86 LEU A C 1
ATOM 696 O O . LEU A 1 86 ? 0.330 -4.727 2.948 1.00 72.44 86 LEU A O 1
ATOM 700 N N . LEU A 1 87 ? -0.538 -3.941 4.861 1.00 67.88 87 LEU A N 1
ATOM 701 C CA . LEU A 1 87 ? -0.895 -5.234 5.450 1.00 67.88 87 LEU A CA 1
ATOM 702 C C . LEU A 1 87 ? -1.893 -6.008 4.582 1.00 67.88 87 LEU A C 1
ATOM 704 O O . LEU A 1 87 ? -1.735 -7.213 4.388 1.00 67.88 87 LEU A O 1
ATOM 708 N N . LEU A 1 88 ? -2.899 -5.339 4.010 1.00 72.12 88 LEU A N 1
ATOM 709 C CA . LEU A 1 88 ? -3.828 -5.965 3.068 1.00 72.12 88 LEU A CA 1
ATOM 710 C C . LEU A 1 88 ? -3.071 -6.517 1.853 1.00 72.12 88 LEU A C 1
ATOM 712 O O . LEU A 1 88 ? -3.267 -7.671 1.476 1.00 72.12 88 LEU A O 1
ATOM 716 N N . LEU A 1 89 ? -2.172 -5.722 1.270 1.00 73.44 89 LEU A N 1
ATOM 717 C CA . LEU A 1 89 ? -1.374 -6.126 0.111 1.00 73.44 89 LEU A CA 1
ATOM 718 C C . LEU A 1 89 ? -0.336 -7.206 0.438 1.00 73.44 89 LEU A C 1
ATOM 720 O O . LEU A 1 89 ? -0.001 -8.013 -0.431 1.00 73.44 89 LEU A O 1
ATOM 724 N N . GLU A 1 90 ? 0.166 -7.253 1.669 1.00 68.81 90 GLU A N 1
ATOM 725 C CA . GLU A 1 90 ? 1.092 -8.281 2.150 1.00 68.81 90 GLU A CA 1
ATOM 726 C C . GLU A 1 90 ? 0.385 -9.591 2.518 1.00 68.81 90 GLU A C 1
ATOM 728 O O . GLU A 1 90 ? 0.943 -10.669 2.304 1.00 68.81 90 GLU A O 1
ATOM 733 N N . SER A 1 91 ? -0.853 -9.518 3.012 1.00 70.00 91 SER A N 1
ATOM 734 C CA . SER A 1 91 ? -1.630 -10.681 3.459 1.00 70.00 91 SER A CA 1
ATOM 735 C C . SER A 1 91 ? -2.213 -11.523 2.320 1.00 70.00 91 SER A C 1
ATOM 737 O O . SER A 1 91 ? -2.655 -12.649 2.561 1.00 70.00 91 SER A O 1
ATOM 739 N N . THR A 1 92 ? -2.189 -11.046 1.066 1.00 69.75 92 THR A N 1
ATOM 740 C CA . THR A 1 92 ? -2.687 -11.853 -0.059 1.00 69.75 92 THR A CA 1
ATOM 741 C C . THR A 1 92 ? -1.820 -13.102 -0.248 1.00 69.75 92 THR A C 1
ATOM 743 O O . THR A 1 92 ? -0.590 -13.019 -0.259 1.00 69.75 92 THR A O 1
ATOM 746 N N . ALA A 1 93 ? -2.452 -14.270 -0.420 1.00 66.00 93 ALA A N 1
ATOM 747 C CA . ALA A 1 93 ? -1.761 -15.565 -0.512 1.00 66.00 93 ALA A CA 1
ATOM 748 C C . ALA A 1 93 ? -0.758 -15.648 -1.679 1.00 66.00 93 ALA A C 1
ATOM 750 O O . ALA A 1 93 ? 0.242 -16.358 -1.599 1.00 66.00 93 ALA A O 1
ATOM 751 N N . GLU A 1 94 ? -1.010 -14.893 -2.748 1.00 70.38 94 GLU A N 1
ATOM 752 C CA . GLU A 1 94 ? -0.085 -14.671 -3.855 1.00 70.38 94 GLU A CA 1
ATOM 753 C C . GLU A 1 94 ? 0.117 -13.152 -4.021 1.00 70.38 94 GLU A C 1
ATOM 755 O O . GLU A 1 94 ? -0.870 -12.408 -3.922 1.00 70.38 94 GLU A O 1
ATOM 760 N N . PRO A 1 95 ? 1.352 -12.662 -4.239 1.00 79.38 95 PRO A N 1
ATOM 761 C CA . PRO A 1 95 ? 1.612 -11.249 -4.513 1.00 79.38 95 PRO A CA 1
ATOM 762 C C . PRO A 1 95 ? 0.868 -10.742 -5.751 1.00 79.38 95 PRO A C 1
ATOM 764 O O . PRO A 1 95 ? 0.469 -11.517 -6.623 1.00 79.38 95 PRO A O 1
ATOM 767 N N . LEU A 1 96 ? 0.717 -9.414 -5.848 1.00 82.19 96 LEU A N 1
ATOM 768 C CA . LEU A 1 96 ? 0.061 -8.769 -6.992 1.00 82.19 96 LEU A CA 1
ATOM 769 C C . LEU A 1 96 ? 0.707 -9.142 -8.330 1.00 82.19 96 LEU A C 1
ATOM 771 O O . LEU A 1 96 ? -0.011 -9.345 -9.311 1.00 82.19 96 LEU A O 1
ATOM 775 N N . ILE A 1 97 ? 2.037 -9.276 -8.357 1.00 87.00 97 ILE A N 1
ATOM 776 C CA . ILE A 1 97 ? 2.766 -9.900 -9.459 1.00 87.00 97 ILE A CA 1
ATOM 777 C C . ILE A 1 97 ? 3.020 -11.373 -9.106 1.00 87.00 97 ILE A C 1
ATOM 779 O O . ILE A 1 97 ? 3.830 -11.634 -8.215 1.00 87.00 97 ILE A O 1
ATOM 783 N N . PRO A 1 98 ? 2.388 -12.331 -9.810 1.00 85.69 98 PRO A N 1
ATOM 784 C CA . PRO A 1 98 ? 2.603 -13.762 -9.618 1.00 85.69 98 PRO A CA 1
ATOM 785 C C . PRO A 1 98 ? 4.082 -14.173 -9.577 1.00 85.69 98 PRO A C 1
ATOM 787 O O . PRO A 1 98 ? 4.918 -13.644 -10.318 1.00 85.69 98 PRO A O 1
ATOM 790 N N . TYR A 1 99 ? 4.416 -15.166 -8.748 1.00 83.56 99 TYR A N 1
ATOM 791 C CA . TYR A 1 99 ? 5.811 -15.573 -8.517 1.00 83.56 99 TYR A CA 1
ATOM 792 C C . TYR A 1 99 ? 6.536 -16.058 -9.781 1.00 83.56 99 TYR A C 1
ATOM 794 O O . TYR A 1 99 ? 7.747 -15.875 -9.906 1.00 83.56 99 TYR A O 1
ATOM 802 N N . ASN A 1 100 ? 5.811 -16.632 -10.745 1.00 85.06 100 ASN A N 1
ATOM 803 C CA . ASN A 1 100 ? 6.361 -17.050 -12.038 1.00 85.06 100 ASN A CA 1
ATOM 804 C C . ASN A 1 100 ? 6.843 -15.866 -12.898 1.00 85.06 100 ASN A C 1
ATOM 806 O O . ASN A 1 100 ? 7.717 -16.047 -13.743 1.00 85.06 100 ASN A O 1
ATOM 810 N N . LEU A 1 101 ? 6.318 -14.659 -12.670 1.00 86.38 101 LEU A N 1
ATOM 811 C CA . LEU A 1 101 ? 6.705 -13.441 -13.386 1.00 86.38 101 LEU A CA 1
ATOM 812 C C . LEU A 1 101 ? 7.790 -12.635 -12.659 1.00 86.38 101 LEU A C 1
ATOM 814 O O . LEU A 1 101 ? 8.388 -11.746 -13.262 1.00 86.38 101 LEU A O 1
ATOM 818 N N . HIS A 1 102 ? 8.115 -12.968 -11.404 1.00 87.00 102 HIS A N 1
ATOM 819 C CA . HIS A 1 102 ? 9.067 -12.221 -10.573 1.00 87.00 102 HIS A CA 1
ATOM 820 C C . HIS A 1 102 ? 10.416 -11.970 -11.274 1.00 87.00 102 HIS A C 1
ATOM 822 O O . HIS A 1 102 ? 10.855 -10.829 -11.408 1.00 87.00 102 HIS A O 1
ATOM 828 N N . ASN A 1 103 ? 11.071 -13.020 -11.782 1.00 85.38 103 ASN A N 1
ATOM 829 C CA . ASN A 1 103 ? 12.372 -12.883 -12.452 1.00 85.38 103 ASN A CA 1
ATOM 830 C C . ASN A 1 103 ? 12.278 -12.122 -13.783 1.00 85.38 103 ASN A C 1
ATOM 832 O O . ASN A 1 103 ? 13.212 -11.403 -14.143 1.00 85.38 103 ASN A O 1
ATOM 836 N N . VAL A 1 104 ? 11.148 -12.245 -14.485 1.00 89.88 104 VAL A N 1
ATOM 837 C CA . VAL A 1 104 ? 10.896 -11.542 -15.748 1.00 89.88 104 VAL A CA 1
ATOM 838 C C . VAL A 1 104 ? 10.803 -10.041 -15.485 1.00 89.88 104 VAL A C 1
ATOM 840 O O . VAL A 1 104 ? 11.516 -9.270 -16.126 1.00 89.88 104 VAL A O 1
ATOM 843 N N . CYS A 1 105 ? 10.052 -9.625 -14.462 1.00 89.81 105 CYS A N 1
ATOM 844 C CA . CYS A 1 105 ? 9.978 -8.225 -14.045 1.00 89.81 105 CYS A CA 1
ATOM 845 C C . CYS A 1 105 ? 11.351 -7.651 -13.673 1.00 89.81 105 CYS A C 1
ATOM 847 O O . CYS A 1 105 ? 11.691 -6.546 -14.081 1.00 89.81 105 CYS A O 1
ATOM 849 N N . LEU A 1 106 ? 12.180 -8.414 -12.953 1.00 88.94 106 LEU A N 1
ATOM 850 C CA . LEU A 1 106 ? 13.531 -7.982 -12.580 1.00 88.94 106 LEU A CA 1
ATOM 851 C C . LEU A 1 106 ? 14.472 -7.832 -13.784 1.00 88.94 106 LEU A C 1
ATOM 853 O O . LEU A 1 106 ? 15.385 -7.005 -13.747 1.00 88.94 106 LEU A O 1
ATOM 857 N N . SER A 1 107 ? 14.291 -8.642 -14.830 1.00 89.56 107 SER A N 1
ATOM 858 C CA . SER A 1 107 ? 15.044 -8.498 -16.082 1.00 89.56 107 SER A CA 1
ATOM 859 C C . SER A 1 107 ? 14.565 -7.312 -16.923 1.00 89.56 107 SER A C 1
ATOM 861 O O . SER A 1 107 ? 15.389 -6.636 -17.529 1.00 89.56 107 SER A O 1
ATOM 863 N N . ALA A 1 108 ? 13.262 -7.022 -16.890 1.00 91.44 108 ALA A N 1
ATOM 864 C CA . ALA A 1 108 ? 12.631 -5.921 -17.612 1.00 91.44 108 ALA A CA 1
ATOM 865 C C . ALA A 1 108 ? 12.746 -4.566 -16.892 1.00 91.44 108 ALA A C 1
ATOM 867 O O . ALA A 1 108 ? 12.444 -3.541 -17.490 1.00 91.44 108 ALA A O 1
ATOM 868 N N . ALA A 1 109 ? 13.202 -4.538 -15.634 1.00 90.38 109 ALA A N 1
ATOM 869 C CA . ALA A 1 109 ? 13.186 -3.366 -14.751 1.00 90.38 109 ALA A CA 1
ATOM 870 C C . ALA A 1 109 ? 13.927 -2.116 -15.269 1.00 90.38 109 ALA A C 1
ATOM 872 O O . ALA A 1 109 ? 13.802 -1.058 -14.665 1.00 90.38 109 ALA A O 1
ATOM 873 N N . THR A 1 110 ? 14.716 -2.222 -16.343 1.00 89.94 110 THR A N 1
ATOM 874 C CA . THR A 1 110 ? 15.387 -1.088 -17.002 1.00 89.94 110 THR A CA 1
ATOM 875 C C . THR A 1 110 ? 14.637 -0.564 -18.231 1.00 89.94 110 THR A C 1
ATOM 877 O O . THR A 1 110 ? 15.112 0.367 -18.878 1.00 89.94 110 THR A O 1
ATOM 880 N N . ASN A 1 111 ? 13.514 -1.179 -18.614 1.00 91.06 111 ASN A N 1
ATOM 881 C CA . ASN A 1 111 ? 12.758 -0.854 -19.817 1.00 91.06 111 ASN A CA 1
ATOM 882 C C . ASN A 1 111 ? 11.252 -0.793 -19.525 1.00 91.06 111 ASN A C 1
ATOM 884 O O . ASN A 1 111 ? 10.581 -1.819 -19.393 1.00 91.06 111 ASN A O 1
ATOM 888 N N . TYR A 1 112 ? 10.703 0.425 -19.524 1.00 89.44 112 TYR A N 1
ATOM 889 C CA . TYR A 1 112 ? 9.281 0.659 -19.274 1.00 89.44 112 TYR A CA 1
ATOM 890 C C . TYR A 1 112 ? 8.360 -0.118 -20.224 1.00 89.44 112 TYR A C 1
ATOM 892 O O . TYR A 1 112 ? 7.366 -0.675 -19.769 1.00 89.44 112 TYR A O 1
ATOM 900 N N . LEU A 1 113 ? 8.681 -0.215 -21.519 1.00 89.31 113 LEU A N 1
ATOM 901 C CA . LEU A 1 113 ? 7.802 -0.878 -22.488 1.00 89.31 113 LEU A CA 1
ATOM 902 C C . LEU A 1 113 ? 7.671 -2.380 -22.202 1.00 89.31 113 LEU A C 1
ATOM 904 O O . LEU A 1 113 ? 6.584 -2.942 -22.329 1.00 89.31 113 LEU A O 1
ATOM 908 N N . GLN A 1 114 ? 8.755 -3.019 -21.760 1.00 90.31 114 GLN A N 1
ATOM 909 C CA . GLN A 1 114 ? 8.722 -4.419 -21.339 1.00 90.31 114 GLN A CA 1
ATOM 910 C C . GLN A 1 114 ? 7.938 -4.589 -20.034 1.00 90.31 114 GLN A C 1
ATOM 912 O O . GLN A 1 114 ? 7.099 -5.484 -19.942 1.00 90.31 114 GLN A O 1
ATOM 917 N N . CYS A 1 115 ? 8.132 -3.698 -19.055 1.00 90.50 115 CYS A N 1
ATOM 918 C CA . CYS A 1 115 ? 7.313 -3.676 -17.840 1.00 90.50 115 CYS A CA 1
ATOM 919 C C . CYS A 1 115 ? 5.817 -3.538 -18.171 1.00 90.50 115 CYS A C 1
ATOM 921 O O . CYS A 1 115 ? 4.993 -4.278 -17.631 1.00 90.50 115 CYS A O 1
ATOM 923 N N . LYS A 1 116 ? 5.479 -2.640 -19.108 1.00 88.62 116 LYS A N 1
ATOM 924 C CA . LYS A 1 116 ? 4.119 -2.399 -19.609 1.00 88.62 116 LYS A CA 1
ATOM 925 C C . LYS A 1 116 ? 3.496 -3.692 -20.133 1.00 88.62 116 LYS A C 1
ATOM 927 O O . LYS A 1 116 ? 2.408 -4.070 -19.707 1.00 88.62 116 LYS A O 1
ATOM 932 N N . GLN A 1 117 ? 4.211 -4.400 -21.009 1.00 88.62 117 GLN A N 1
ATOM 933 C CA . GLN A 1 117 ? 3.756 -5.664 -21.594 1.00 88.62 117 GLN A CA 1
ATOM 934 C C . GLN A 1 117 ? 3.479 -6.734 -20.534 1.00 88.62 117 GLN A C 1
ATOM 936 O O . GLN A 1 117 ? 2.471 -7.429 -20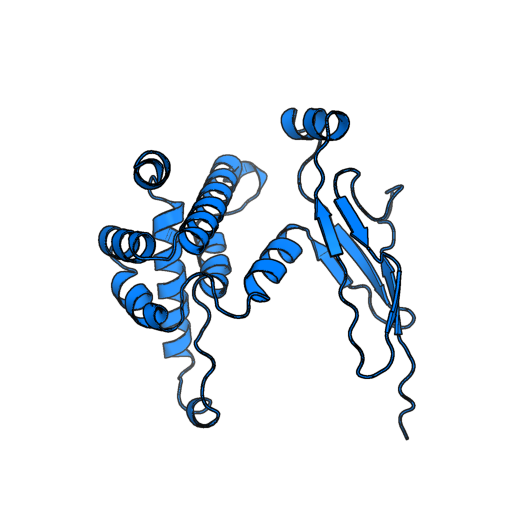.629 1.00 88.62 117 GLN A O 1
ATOM 941 N N . ILE A 1 118 ? 4.326 -6.838 -19.506 1.00 90.00 118 ILE A N 1
ATOM 942 C CA . ILE A 1 118 ? 4.129 -7.803 -18.416 1.00 90.00 118 ILE A CA 1
ATOM 943 C C . ILE A 1 118 ? 2.838 -7.494 -17.648 1.00 90.00 118 ILE A C 1
ATOM 945 O O . ILE A 1 118 ? 2.035 -8.394 -17.417 1.00 90.00 118 ILE A O 1
ATOM 949 N N . VAL A 1 119 ? 2.597 -6.224 -17.302 1.00 89.69 119 VAL A N 1
ATOM 950 C CA . VAL A 1 119 ? 1.371 -5.815 -16.592 1.00 89.69 119 VAL A CA 1
ATOM 951 C C . VAL A 1 119 ? 0.120 -6.039 -17.445 1.00 89.69 119 VAL A C 1
ATOM 953 O O . VAL A 1 119 ? -0.914 -6.452 -16.922 1.00 89.69 119 VAL A O 1
ATOM 956 N N . MET A 1 120 ? 0.202 -5.849 -18.766 1.00 86.31 120 MET A N 1
ATOM 957 C CA . MET A 1 120 ? -0.915 -6.129 -19.677 1.00 86.31 120 MET A CA 1
ATOM 958 C C . MET A 1 120 ? -1.289 -7.616 -19.747 1.00 86.31 120 MET A C 1
ATOM 960 O O . MET A 1 120 ? -2.455 -7.920 -19.994 1.00 86.31 120 MET A O 1
ATOM 964 N N . GLN A 1 121 ? -0.330 -8.517 -19.516 1.00 87.69 121 GLN A N 1
ATOM 965 C CA . GLN A 1 121 ? -0.535 -9.971 -19.506 1.00 87.69 121 GLN A CA 1
ATOM 966 C C . GLN A 1 121 ? -1.101 -10.498 -18.177 1.00 87.69 121 GLN A C 1
ATOM 968 O O . GLN A 1 121 ? -1.446 -11.677 -18.085 1.00 87.69 121 GLN A O 1
ATOM 973 N N . LEU A 1 122 ? -1.200 -9.657 -17.142 1.00 87.19 122 LEU A N 1
ATOM 974 C CA . LEU A 1 122 ? -1.784 -10.056 -15.865 1.00 87.19 122 LEU A CA 1
ATOM 975 C C . LEU A 1 122 ? -3.297 -10.302 -15.994 1.00 87.19 122 LEU A C 1
ATOM 977 O O . LEU A 1 122 ? -3.973 -9.619 -16.769 1.00 87.19 122 LEU A O 1
ATOM 981 N N . PRO A 1 123 ? -3.859 -11.215 -15.176 1.00 88.44 123 PRO A N 1
ATOM 982 C CA . PRO A 1 123 ? -5.304 -11.362 -15.045 1.00 88.44 123 PRO A CA 1
ATOM 983 C C . PRO A 1 123 ? -5.979 -10.032 -14.706 1.00 88.44 123 PRO A C 1
ATOM 985 O O . PRO A 1 123 ? -5.429 -9.237 -13.940 1.00 88.44 123 PRO A O 1
ATOM 988 N N . GLU A 1 124 ? -7.190 -9.824 -15.226 1.00 83.50 124 GLU A N 1
ATOM 989 C CA . GLU A 1 124 ? -7.903 -8.542 -15.157 1.00 83.50 124 GLU A CA 1
ATOM 990 C C . GLU A 1 124 ? -7.952 -7.964 -13.740 1.00 83.50 124 GLU A C 1
ATOM 992 O O . GLU A 1 124 ? -7.516 -6.837 -13.533 1.00 83.50 124 GLU A O 1
ATOM 997 N N . THR A 1 125 ? -8.379 -8.748 -12.745 1.00 81.62 125 THR A N 1
ATOM 998 C CA . THR A 1 125 ? -8.464 -8.290 -11.350 1.00 81.62 125 THR A CA 1
ATOM 999 C C . THR A 1 125 ? -7.116 -7.800 -10.816 1.00 81.62 125 THR A C 1
ATOM 1001 O O . THR A 1 125 ? -7.043 -6.736 -10.209 1.00 81.62 125 THR A O 1
ATOM 1004 N N . ARG A 1 126 ? -6.029 -8.540 -11.070 1.00 84.50 126 ARG A N 1
ATOM 1005 C CA . ARG A 1 126 ? -4.681 -8.196 -10.580 1.00 84.50 126 ARG A CA 1
ATOM 1006 C C . ARG A 1 126 ? -4.138 -6.955 -11.268 1.00 84.50 126 ARG A C 1
ATOM 1008 O O . ARG A 1 126 ? -3.581 -6.085 -10.607 1.00 84.50 126 ARG A O 1
ATOM 1015 N N . ARG A 1 127 ? -4.347 -6.861 -12.582 1.00 87.81 127 ARG A N 1
ATOM 1016 C CA . ARG A 1 127 ? -3.992 -5.689 -13.378 1.00 87.81 127 ARG A CA 1
ATOM 1017 C C . ARG A 1 127 ? -4.721 -4.447 -12.873 1.00 87.81 127 ARG A C 1
ATOM 1019 O O . ARG A 1 127 ? -4.075 -3.434 -12.642 1.00 87.81 127 ARG A O 1
ATOM 1026 N N . THR A 1 128 ? -6.032 -4.536 -12.650 1.00 85.50 128 THR A N 1
ATOM 1027 C CA . THR A 1 128 ? -6.840 -3.421 -12.139 1.00 85.50 128 THR A CA 1
ATOM 1028 C C . THR A 1 128 ? -6.347 -2.957 -10.775 1.00 85.50 128 THR A C 1
ATOM 1030 O O . THR A 1 128 ? -6.144 -1.763 -10.589 1.00 85.50 128 THR A O 1
ATOM 1033 N N . VAL A 1 129 ? -6.088 -3.880 -9.842 1.00 85.12 129 VAL A N 1
ATOM 1034 C CA . VAL A 1 129 ? -5.564 -3.523 -8.514 1.00 85.12 129 VAL A CA 1
ATOM 1035 C C . VAL 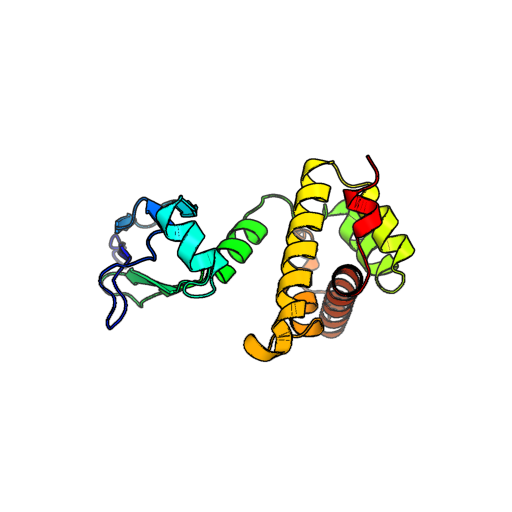A 1 129 ? -4.177 -2.883 -8.619 1.00 85.12 129 VAL A C 1
ATOM 1037 O O . VAL A 1 129 ? -3.940 -1.846 -8.008 1.00 85.12 129 VAL A O 1
ATOM 1040 N N . PHE A 1 130 ? -3.276 -3.446 -9.430 1.00 89.50 130 PHE A N 1
ATOM 1041 C CA . PHE A 1 130 ? -1.940 -2.883 -9.642 1.00 89.50 130 PHE A CA 1
ATOM 1042 C C . PHE A 1 130 ? -1.996 -1.454 -10.201 1.00 89.50 130 PHE A C 1
ATOM 1044 O O . PHE A 1 130 ? -1.323 -0.564 -9.679 1.00 89.50 130 PHE A O 1
ATOM 1051 N N . LEU A 1 131 ? -2.807 -1.227 -11.240 1.00 87.69 131 LEU A N 1
ATOM 1052 C CA . LEU A 1 131 ? -2.970 0.087 -11.863 1.00 87.69 131 LEU A CA 1
ATOM 1053 C C . LEU A 1 131 ? -3.623 1.077 -10.901 1.00 87.69 131 LEU A C 1
ATOM 1055 O O . LEU A 1 131 ? -3.128 2.183 -10.755 1.00 87.69 131 LEU A O 1
ATOM 1059 N N . TYR A 1 132 ? -4.668 0.664 -10.183 1.00 85.00 132 TYR A N 1
ATOM 1060 C CA . TYR A 1 132 ? -5.354 1.523 -9.221 1.00 85.00 132 TYR A CA 1
ATOM 1061 C C . TYR A 1 132 ? -4.421 1.997 -8.103 1.00 85.00 132 TYR A C 1
ATOM 1063 O O . TYR A 1 132 ? -4.373 3.188 -7.804 1.00 85.00 132 TYR A O 1
ATOM 1071 N N . ILE A 1 133 ? -3.626 1.088 -7.524 1.00 84.75 133 ILE A N 1
ATOM 1072 C CA . ILE A 1 133 ? -2.637 1.467 -6.508 1.00 84.75 133 ILE A CA 1
ATOM 1073 C C . ILE A 1 133 ? -1.569 2.359 -7.137 1.00 84.75 133 ILE A C 1
ATOM 1075 O O . ILE A 1 133 ? -1.200 3.364 -6.547 1.00 84.75 133 ILE A O 1
ATOM 1079 N N . SER A 1 134 ? -1.101 2.052 -8.348 1.00 88.38 134 SER A N 1
ATOM 1080 C CA . SER A 1 134 ? -0.097 2.882 -9.021 1.00 88.38 134 SER A CA 1
ATOM 1081 C C . SER A 1 134 ? -0.609 4.299 -9.310 1.00 88.38 134 SER A C 1
ATOM 1083 O O . SER A 1 134 ? 0.122 5.251 -9.064 1.00 88.38 134 SER A O 1
ATOM 1085 N N . SER A 1 135 ? -1.861 4.462 -9.746 1.00 84.38 135 SER A N 1
ATOM 1086 C CA . SER A 1 135 ? -2.505 5.771 -9.920 1.00 84.38 135 SER A CA 1
ATOM 1087 C C . SER A 1 135 ? -2.699 6.501 -8.591 1.00 84.38 135 SER A C 1
ATOM 1089 O O . SER A 1 135 ? -2.451 7.698 -8.511 1.00 84.38 135 SER A O 1
ATOM 1091 N N . PHE A 1 136 ? -3.066 5.790 -7.522 1.00 84.31 136 PHE A N 1
ATOM 1092 C CA . PHE A 1 136 ? -3.125 6.372 -6.180 1.00 84.31 136 PHE A CA 1
ATOM 1093 C C . PHE A 1 136 ? -1.752 6.889 -5.719 1.00 84.31 136 PHE A C 1
ATOM 1095 O O . PHE A 1 136 ? -1.649 7.996 -5.200 1.00 84.31 136 PHE A O 1
ATOM 1102 N N . LEU A 1 137 ? -0.677 6.131 -5.959 1.00 85.31 137 LEU A N 1
ATOM 1103 C CA . LEU A 1 137 ? 0.685 6.568 -5.643 1.00 85.31 137 LEU A CA 1
ATOM 1104 C C . LEU A 1 137 ? 1.133 7.757 -6.504 1.00 85.31 137 LEU A C 1
ATOM 1106 O O . LEU A 1 137 ? 1.856 8.616 -6.009 1.00 85.31 137 LEU A O 1
ATOM 1110 N N . GLN A 1 138 ? 0.702 7.830 -7.766 1.00 86.31 138 GLN A N 1
ATOM 1111 C CA . GLN A 1 138 ? 0.925 9.002 -8.620 1.00 86.31 138 GLN A CA 1
ATOM 1112 C C . GLN A 1 138 ? 0.231 10.249 -8.070 1.00 86.31 138 GLN A C 1
ATOM 1114 O O . GLN A 1 138 ? 0.842 11.315 -8.042 1.00 86.31 138 GLN A O 1
ATOM 1119 N N . GLU A 1 139 ? -0.998 10.109 -7.574 1.00 84.50 139 GLU A N 1
ATOM 1120 C CA . GLU A 1 139 ? -1.696 11.205 -6.904 1.00 84.50 139 GLU A CA 1
ATOM 1121 C C . GLU A 1 139 ? -0.955 11.627 -5.627 1.00 84.50 139 GLU A C 1
ATOM 1123 O O . GLU A 1 139 ? -0.746 12.809 -5.406 1.00 84.50 139 GLU A O 1
ATOM 1128 N N . LEU A 1 140 ? -0.433 10.697 -4.818 1.00 79.50 140 LEU A N 1
ATOM 1129 C CA . LEU A 1 140 ? 0.388 11.077 -3.656 1.00 79.50 140 LEU A CA 1
ATOM 1130 C C . LEU A 1 140 ? 1.634 11.889 -4.042 1.00 79.50 140 LEU A C 1
ATOM 1132 O O . LEU A 1 140 ? 2.033 12.785 -3.297 1.00 79.50 140 LEU A O 1
ATOM 1136 N N . LEU A 1 141 ? 2.230 11.592 -5.200 1.00 83.75 141 LEU A N 1
ATOM 1137 C CA . LEU A 1 141 ? 3.375 12.332 -5.728 1.00 83.75 141 LEU A CA 1
ATOM 1138 C C . LEU A 1 141 ? 2.993 13.720 -6.259 1.00 83.75 141 LEU A C 1
ATOM 1140 O O . LEU A 1 141 ? 3.847 14.610 -6.256 1.00 83.75 141 LEU A O 1
ATOM 1144 N N . SER A 1 142 ? 1.739 13.951 -6.660 1.00 82.50 142 SER A N 1
ATOM 1145 C CA . SER A 1 142 ? 1.272 15.289 -7.051 1.00 82.50 142 SER A CA 1
ATOM 1146 C C . SER A 1 142 ? 1.265 16.262 -5.857 1.00 82.50 142 SER A C 1
ATOM 1148 O O . SER A 1 142 ? 1.498 17.456 -6.039 1.00 82.50 142 SER A O 1
ATOM 1150 N N . HIS A 1 143 ? 1.160 15.733 -4.629 1.00 82.06 143 HIS A N 1
ATOM 1151 C CA . HIS A 1 143 ? 1.205 16.472 -3.355 1.00 82.06 143 HIS A CA 1
ATOM 1152 C C . HIS A 1 143 ? 2.538 16.311 -2.597 1.00 82.06 143 HIS A C 1
ATOM 1154 O O . HIS A 1 143 ? 2.588 16.402 -1.369 1.00 82.06 143 HIS A O 1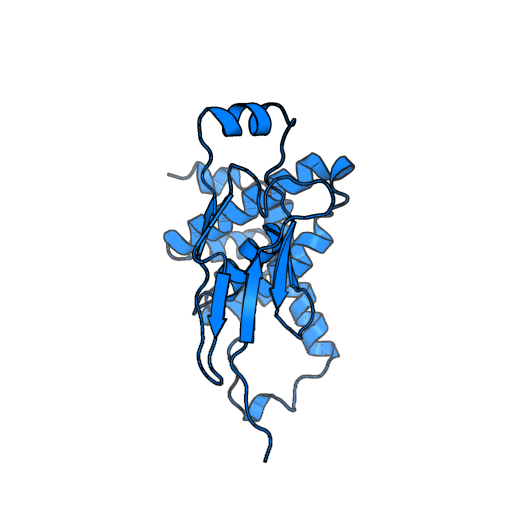
ATOM 1160 N N . THR A 1 144 ? 3.649 16.070 -3.308 1.00 76.38 144 THR A N 1
ATOM 1161 C CA . THR A 1 144 ? 4.984 15.850 -2.698 1.00 76.38 144 THR A CA 1
ATOM 1162 C C . THR A 1 144 ? 5.409 16.977 -1.743 1.00 76.38 144 THR A C 1
ATOM 1164 O O . THR A 1 144 ? 6.085 16.712 -0.752 1.00 76.38 144 THR A O 1
ATOM 1167 N N . GLN A 1 145 ? 5.017 18.228 -2.017 1.00 72.94 145 GLN A N 1
ATOM 1168 C CA . GLN A 1 145 ? 5.396 19.392 -1.200 1.00 72.94 145 GLN A CA 1
ATOM 1169 C C . GLN A 1 145 ? 4.801 19.361 0.216 1.00 72.94 145 GLN A C 1
ATOM 1171 O O . GLN A 1 145 ? 5.427 19.886 1.130 1.00 72.94 145 GLN A O 1
ATOM 1176 N N . ASP A 1 146 ? 3.648 18.711 0.396 1.00 70.75 146 ASP A N 1
ATOM 1177 C CA . ASP A 1 146 ? 2.948 18.633 1.683 1.00 70.75 146 ASP A CA 1
ATOM 1178 C C . ASP A 1 146 ? 3.204 17.311 2.418 1.00 70.75 146 ASP A C 1
ATOM 1180 O O . ASP A 1 146 ? 3.124 17.251 3.644 1.00 70.75 146 ASP A O 1
ATOM 1184 N N . ASN A 1 147 ? 3.496 16.240 1.671 1.00 72.81 147 ASN A N 1
ATOM 1185 C CA . ASN A 1 147 ? 3.628 14.887 2.218 1.00 72.81 147 ASN A CA 1
ATOM 1186 C C . ASN A 1 147 ? 5.088 14.440 2.400 1.00 72.81 147 ASN A C 1
ATOM 1188 O O . ASN A 1 147 ? 5.322 13.388 2.987 1.00 72.81 147 ASN A O 1
ATOM 1192 N N . GLU A 1 148 ? 6.055 15.185 1.846 1.00 77.88 148 GLU A N 1
ATOM 1193 C CA . GLU A 1 148 ? 7.494 14.856 1.837 1.00 77.88 148 GLU A CA 1
ATOM 1194 C C . GLU A 1 148 ? 7.827 13.483 1.208 1.00 77.88 148 GLU A C 1
ATOM 1196 O O . GLU A 1 148 ? 8.919 12.939 1.383 1.00 77.88 148 GLU A O 1
ATOM 1201 N N . LEU A 1 149 ? 6.891 12.906 0.446 1.00 78.12 149 LEU A N 1
ATOM 1202 C CA . LEU A 1 149 ? 7.043 11.608 -0.208 1.00 78.12 149 LEU A CA 1
ATOM 1203 C C . LEU A 1 149 ? 7.676 11.768 -1.586 1.00 78.12 149 LEU A C 1
ATOM 1205 O O . LEU A 1 149 ? 7.156 12.492 -2.427 1.00 78.12 149 LEU A O 1
ATOM 1209 N N . ASP A 1 150 ? 8.748 11.024 -1.858 1.00 85.31 150 ASP A N 1
ATOM 1210 C CA . ASP A 1 150 ? 9.364 10.976 -3.181 1.00 85.31 150 ASP A CA 1
ATOM 1211 C C . ASP A 1 150 ? 9.113 9.640 -3.903 1.00 85.31 150 ASP A C 1
ATOM 1213 O O . ASP A 1 150 ? 8.851 8.583 -3.317 1.00 85.31 150 ASP A O 1
ATOM 1217 N N . ALA A 1 151 ? 9.218 9.677 -5.233 1.00 87.06 151 ALA A N 1
ATOM 1218 C CA . ALA A 1 151 ? 8.957 8.510 -6.073 1.00 87.06 151 ALA A CA 1
ATOM 1219 C C . ALA A 1 151 ? 9.923 7.348 -5.786 1.00 87.06 151 ALA A C 1
ATOM 1221 O O . ALA A 1 151 ? 9.573 6.188 -5.992 1.00 87.06 151 ALA A O 1
ATOM 1222 N N . LYS A 1 152 ? 11.137 7.631 -5.295 1.00 87.75 152 LYS A N 1
ATOM 1223 C CA . LYS A 1 152 ? 12.127 6.599 -4.950 1.00 87.75 152 LYS A CA 1
ATOM 1224 C C . LYS A 1 152 ? 11.741 5.844 -3.681 1.00 87.75 152 LYS A C 1
ATOM 1226 O O . LYS A 1 152 ? 11.869 4.617 -3.656 1.00 87.75 152 LYS A O 1
ATOM 1231 N N . THR A 1 153 ? 11.261 6.545 -2.658 1.00 86.31 153 THR A N 1
ATOM 1232 C CA . THR A 1 153 ? 10.812 5.943 -1.399 1.00 86.31 153 THR A CA 1
ATOM 1233 C C . THR A 1 153 ? 9.586 5.075 -1.642 1.00 86.31 153 THR A C 1
ATOM 1235 O O . THR A 1 153 ? 9.599 3.896 -1.284 1.00 86.31 153 THR A O 1
ATOM 1238 N N . LEU A 1 154 ? 8.583 5.599 -2.358 1.00 84.56 154 LEU A N 1
ATOM 1239 C CA . LEU A 1 154 ? 7.390 4.827 -2.717 1.00 84.56 154 LEU A CA 1
ATOM 1240 C C . LEU A 1 154 ? 7.737 3.603 -3.570 1.00 84.56 154 LEU A C 1
ATOM 1242 O O . LEU A 1 154 ? 7.281 2.501 -3.275 1.00 84.56 154 LEU A O 1
ATOM 1246 N N . ALA A 1 155 ? 8.596 3.756 -4.580 1.00 89.44 155 ALA A N 1
ATOM 1247 C CA . ALA A 1 155 ? 9.019 2.637 -5.416 1.00 89.44 155 ALA A CA 1
ATOM 1248 C C . ALA A 1 155 ? 9.753 1.545 -4.623 1.00 89.44 155 ALA A C 1
ATOM 1250 O O . ALA A 1 155 ? 9.563 0.360 -4.886 1.00 89.44 155 ALA A O 1
ATOM 1251 N N . THR A 1 156 ? 10.573 1.927 -3.643 1.00 87.69 156 THR A N 1
ATOM 1252 C CA . THR A 1 156 ? 11.292 0.971 -2.790 1.00 87.69 156 THR A CA 1
ATOM 1253 C C . THR A 1 156 ? 10.326 0.190 -1.903 1.00 87.69 156 THR A C 1
ATOM 1255 O O . THR A 1 156 ? 10.412 -1.035 -1.842 1.00 87.69 156 THR A O 1
ATOM 1258 N N . LEU A 1 157 ? 9.376 0.886 -1.275 1.00 85.38 157 LEU A N 1
ATOM 1259 C CA . LEU A 1 157 ? 8.406 0.296 -0.354 1.00 85.38 157 LEU A CA 1
ATOM 1260 C C . LEU A 1 157 ? 7.379 -0.586 -1.079 1.00 85.38 157 LEU A C 1
ATOM 1262 O O . LEU A 1 157 ? 7.179 -1.743 -0.720 1.00 85.38 157 LEU A O 1
ATOM 1266 N N . PHE A 1 158 ? 6.774 -0.090 -2.159 1.00 86.56 158 PHE A N 1
ATOM 1267 C CA . PHE A 1 158 ? 5.813 -0.874 -2.938 1.00 86.56 158 PHE A CA 1
ATOM 1268 C C . PHE A 1 158 ? 6.487 -1.927 -3.828 1.00 86.56 158 PHE A C 1
ATOM 1270 O O . PHE A 1 158 ? 5.857 -2.918 -4.190 1.00 86.56 158 PHE A O 1
ATOM 1277 N N . GLY A 1 159 ? 7.784 -1.787 -4.122 1.00 88.31 159 GLY A N 1
ATOM 1278 C CA . GLY A 1 159 ? 8.576 -2.796 -4.824 1.00 88.31 159 GLY A CA 1
ATOM 1279 C C . GLY A 1 159 ? 8.639 -4.133 -4.085 1.00 88.31 159 GLY A C 1
ATOM 1280 O O . GLY A 1 159 ? 8.470 -5.181 -4.710 1.00 88.31 159 GLY A O 1
ATOM 1281 N N . SER A 1 160 ? 8.826 -4.121 -2.761 1.00 84.25 160 SER A N 1
ATOM 1282 C CA . SER A 1 160 ? 8.825 -5.350 -1.952 1.00 84.25 160 SER A CA 1
ATOM 1283 C C . SER A 1 160 ? 7.435 -5.969 -1.798 1.00 84.25 160 SER A C 1
ATOM 1285 O O . SER A 1 160 ? 7.329 -7.185 -1.645 1.00 84.25 160 SER A O 1
ATOM 1287 N N . ILE A 1 161 ? 6.381 -5.156 -1.890 1.00 84.25 161 ILE A N 1
ATOM 1288 C CA . ILE A 1 161 ? 4.985 -5.588 -1.734 1.00 84.25 161 ILE A CA 1
ATOM 1289 C C . ILE A 1 161 ? 4.441 -6.183 -3.035 1.00 84.25 161 ILE A C 1
ATOM 1291 O O . ILE A 1 161 ? 3.841 -7.260 -3.031 1.00 84.25 161 ILE A O 1
ATOM 1295 N N . PHE A 1 162 ? 4.675 -5.512 -4.165 1.00 87.81 162 PHE A N 1
ATOM 1296 C CA . PHE A 1 162 ? 4.215 -5.967 -5.477 1.00 87.81 162 PHE A CA 1
ATOM 1297 C C . PHE A 1 162 ? 5.004 -7.178 -5.975 1.00 87.81 162 PHE A C 1
ATOM 1299 O O . PHE A 1 162 ? 4.410 -8.092 -6.547 1.00 87.81 162 PHE A O 1
ATOM 1306 N N . LEU A 1 163 ? 6.322 -7.204 -5.738 1.00 87.50 163 LEU A N 1
ATOM 1307 C CA . LEU A 1 163 ? 7.227 -8.276 -6.156 1.00 87.50 163 LEU A CA 1
ATOM 1308 C C . LEU A 1 163 ? 7.811 -8.996 -4.937 1.00 87.50 163 LEU A C 1
ATOM 1310 O O . LEU A 1 163 ? 9.009 -8.904 -4.639 1.00 87.50 163 LEU A O 1
ATOM 1314 N N . ARG A 1 164 ? 6.958 -9.737 -4.223 1.00 83.12 164 ARG A N 1
ATOM 1315 C CA . ARG A 1 164 ? 7.416 -10.565 -3.101 1.00 83.12 164 ARG A CA 1
ATOM 1316 C C . ARG A 1 164 ? 8.363 -11.653 -3.587 1.00 83.12 164 ARG A C 1
ATOM 1318 O O . ARG A 1 164 ? 8.185 -12.226 -4.662 1.00 83.12 164 ARG A O 1
ATOM 1325 N N . ASP A 1 165 ? 9.368 -11.945 -2.767 1.00 79.19 165 ASP A N 1
ATOM 1326 C CA . ASP A 1 165 ? 10.265 -13.058 -3.050 1.00 79.19 165 ASP A CA 1
ATOM 1327 C C . ASP A 1 165 ? 9.480 -14.382 -3.022 1.00 79.19 165 ASP A C 1
ATOM 1329 O O . ASP A 1 165 ? 8.661 -14.583 -2.118 1.00 79.19 165 ASP A O 1
ATOM 1333 N N . PRO A 1 166 ? 9.714 -15.294 -3.985 1.00 74.31 166 PRO A N 1
ATOM 1334 C CA . PRO A 1 166 ? 9.094 -16.612 -3.975 1.00 74.31 166 PRO A CA 1
ATOM 1335 C C . PRO A 1 166 ? 9.377 -17.354 -2.661 1.00 74.31 166 PRO A C 1
ATOM 1337 O O . PRO A 1 166 ? 10.521 -17.308 -2.190 1.00 74.31 166 PRO A O 1
ATOM 1340 N N . PRO A 1 167 ? 8.385 -18.054 -2.075 1.00 65.31 167 PRO A N 1
ATOM 1341 C CA . PRO A 1 167 ? 8.601 -18.893 -0.904 1.00 65.31 167 PRO A CA 1
ATOM 1342 C C . PRO A 1 167 ? 9.627 -19.972 -1.259 1.00 65.31 167 PRO A C 1
ATOM 1344 O O . PRO A 1 167 ? 9.373 -20.862 -2.070 1.00 65.31 167 PRO A O 1
ATOM 1347 N N . ARG A 1 168 ? 10.833 -19.838 -0.704 1.00 63.22 168 ARG A N 1
ATOM 1348 C CA . ARG A 1 168 ? 11.961 -20.729 -0.990 1.00 63.22 168 ARG A CA 1
ATOM 1349 C C . ARG A 1 168 ? 11.752 -22.083 -0.311 1.00 63.22 168 ARG A C 1
ATOM 1351 O O . ARG A 1 168 ? 11.192 -22.155 0.783 1.00 63.22 168 ARG A O 1
ATOM 1358 N N . SER A 1 169 ? 12.273 -23.150 -0.917 1.00 47.91 169 SER A N 1
ATOM 1359 C CA . SER A 1 169 ? 12.548 -24.383 -0.176 1.00 47.91 169 SER A CA 1
ATOM 1360 C C . SER A 1 169 ? 13.642 -24.110 0.871 1.00 47.91 169 SER A C 1
ATOM 1362 O O . SER A 1 169 ? 14.476 -23.217 0.708 1.00 47.91 169 SER A O 1
ATOM 1364 N N . ARG A 1 170 ? 13.627 -24.862 1.978 1.00 47.84 170 ARG A N 1
ATOM 1365 C CA . ARG A 1 170 ? 14.521 -24.677 3.140 1.00 47.84 170 ARG A CA 1
ATOM 1366 C C . ARG A 1 170 ? 16.026 -24.667 2.809 1.00 47.84 170 ARG A C 1
ATOM 1368 O O . ARG A 1 170 ? 16.791 -24.118 3.596 1.00 47.84 170 ARG A O 1
ATOM 1375 N N . ASP A 1 171 ? 16.437 -25.200 1.662 1.00 45.44 171 ASP A N 1
ATOM 1376 C CA . ASP A 1 171 ? 17.848 -25.343 1.275 1.00 45.44 171 ASP A CA 1
ATOM 1377 C C . ASP A 1 171 ? 18.490 -24.051 0.733 1.00 45.44 171 ASP A C 1
ATOM 1379 O O . ASP A 1 171 ? 19.711 -23.913 0.725 1.00 45.44 171 ASP A O 1
ATOM 1383 N N . ASP A 1 172 ? 17.686 -23.058 0.346 1.00 48.12 172 ASP A N 1
ATOM 1384 C CA . ASP A 1 172 ? 18.149 -21.852 -0.364 1.00 48.12 172 ASP A CA 1
ATOM 1385 C C . ASP A 1 172 ? 18.421 -20.653 0.582 1.00 48.12 172 ASP A C 1
ATOM 1387 O O . ASP A 1 172 ? 18.695 -19.519 0.170 1.00 48.12 172 ASP A O 1
ATOM 1391 N N . CYS A 1 173 ? 18.322 -20.890 1.896 1.00 49.16 173 CYS A N 1
ATOM 1392 C CA . CYS A 1 173 ? 18.506 -19.884 2.949 1.00 49.16 173 CYS A CA 1
ATOM 1393 C C . CYS A 1 173 ? 19.983 -19.472 3.125 1.00 49.16 173 CYS A C 1
ATOM 1395 O O . CYS A 1 173 ? 20.275 -18.354 3.545 1.00 49.16 173 CYS A O 1
ATOM 1397 N N . HIS A 1 174 ? 20.927 -20.344 2.758 1.00 46.53 174 HIS A N 1
ATOM 1398 C CA . HIS A 1 174 ? 22.346 -20.176 3.092 1.00 46.53 174 HIS A CA 1
ATOM 1399 C C . HIS A 1 174 ? 23.236 -19.615 1.967 1.00 46.53 174 HIS A C 1
ATOM 1401 O O . HIS A 1 174 ? 24.418 -19.388 2.213 1.00 46.53 174 HIS A O 1
ATOM 1407 N N . GLN A 1 175 ? 22.716 -19.354 0.757 1.00 51.06 175 GLN A N 1
ATOM 1408 C CA . GLN A 1 175 ? 23.566 -19.032 -0.408 1.00 51.06 175 GLN A CA 1
ATOM 1409 C C . GLN A 1 175 ? 23.392 -17.641 -1.033 1.00 51.06 175 GLN A C 1
ATOM 1411 O O . GLN A 1 175 ? 24.248 -17.227 -1.818 1.00 51.06 175 GLN A O 1
ATOM 1416 N N . ARG A 1 176 ? 22.362 -16.854 -0.689 1.00 57.41 176 ARG A N 1
ATOM 1417 C CA . ARG A 1 176 ? 22.270 -15.481 -1.221 1.00 57.41 176 ARG A CA 1
ATOM 1418 C C . ARG A 1 176 ? 23.110 -14.509 -0.405 1.00 57.41 176 ARG A C 1
ATOM 1420 O O . ARG A 1 176 ? 22.749 -14.115 0.699 1.00 57.41 176 ARG A O 1
ATOM 1427 N N . SER A 1 177 ? 24.211 -14.070 -1.010 1.00 63.75 177 SER A N 1
ATOM 1428 C CA . SER A 1 177 ? 24.981 -12.917 -0.550 1.00 63.75 177 SER A CA 1
ATOM 1429 C C . SER A 1 177 ? 24.067 -11.700 -0.350 1.00 63.75 177 SER A C 1
ATOM 1431 O O . SER A 1 177 ? 23.227 -11.398 -1.204 1.00 63.75 177 SER A O 1
ATOM 1433 N N . ARG A 1 178 ? 24.283 -10.950 0.743 1.00 66.44 178 ARG A N 1
ATOM 1434 C CA . ARG A 1 178 ? 23.656 -9.634 0.993 1.00 66.44 178 ARG A CA 1
ATOM 1435 C C . ARG A 1 178 ? 23.728 -8.721 -0.237 1.00 66.44 178 ARG A C 1
ATOM 1437 O O . ARG A 1 178 ? 22.780 -7.995 -0.510 1.00 66.44 178 ARG A O 1
ATOM 1444 N N . ALA A 1 179 ? 24.817 -8.794 -1.007 1.00 66.81 179 ALA A N 1
ATOM 1445 C CA . ALA A 1 179 ? 25.008 -7.991 -2.215 1.00 66.81 179 ALA A CA 1
ATOM 1446 C C . ALA A 1 179 ? 24.005 -8.340 -3.334 1.00 66.81 179 ALA A C 1
ATOM 1448 O O . ALA A 1 179 ? 23.533 -7.460 -4.058 1.00 66.81 179 ALA A O 1
ATOM 1449 N N . THR A 1 180 ? 23.631 -9.615 -3.459 1.00 73.50 180 THR A N 1
ATOM 1450 C CA . THR A 1 180 ? 22.678 -10.078 -4.473 1.00 73.50 180 THR A CA 1
ATOM 1451 C C . THR A 1 180 ? 21.253 -9.644 -4.123 1.00 73.50 180 THR A C 1
ATOM 1453 O O . THR A 1 180 ? 20.525 -9.203 -5.008 1.00 73.50 180 THR A O 1
ATOM 1456 N N . GLN A 1 181 ? 20.874 -9.685 -2.839 1.00 76.75 181 GLN A N 1
ATOM 1457 C CA . GLN A 1 181 ? 19.552 -9.232 -2.383 1.00 76.75 181 GLN A CA 1
ATOM 1458 C C . GLN A 1 181 ? 19.365 -7.722 -2.602 1.00 76.75 181 GLN A C 1
ATOM 1460 O O . GLN A 1 181 ? 18.391 -7.325 -3.230 1.00 76.75 181 GLN A O 1
ATOM 1465 N N . ILE A 1 182 ? 20.364 -6.900 -2.245 1.00 78.31 182 ILE A N 1
ATOM 1466 C CA . ILE A 1 182 ? 20.350 -5.446 -2.507 1.00 78.31 182 ILE A CA 1
ATOM 1467 C C . ILE A 1 182 ? 20.142 -5.145 -4.001 1.00 78.31 182 ILE A C 1
ATOM 1469 O O . ILE A 1 182 ? 19.452 -4.195 -4.371 1.00 78.31 182 ILE A O 1
ATOM 1473 N N . THR A 1 183 ? 20.744 -5.948 -4.880 1.00 83.69 183 THR A N 1
ATOM 1474 C CA . THR A 1 183 ? 20.587 -5.788 -6.333 1.00 83.69 183 THR A CA 1
ATOM 1475 C C . THR A 1 183 ? 19.168 -6.122 -6.793 1.00 83.69 183 THR A C 1
ATOM 1477 O O . THR A 1 183 ? 18.631 -5.439 -7.665 1.00 83.69 183 THR A O 1
ATOM 1480 N N . PHE A 1 184 ? 18.546 -7.149 -6.208 1.00 85.94 184 PHE A N 1
ATOM 1481 C CA . PHE A 1 184 ? 17.154 -7.486 -6.490 1.00 85.94 184 PHE A CA 1
ATOM 1482 C C . PHE A 1 184 ? 16.198 -6.404 -6.000 1.00 85.94 184 PHE A C 1
ATOM 1484 O O . PHE A 1 184 ? 15.359 -5.966 -6.779 1.00 85.94 184 PHE A O 1
ATOM 1491 N N . ASP A 1 185 ? 16.371 -5.909 -4.777 1.00 85.62 185 ASP A N 1
ATOM 1492 C CA . ASP A 1 185 ? 15.498 -4.881 -4.203 1.00 85.62 185 ASP A CA 1
ATOM 1493 C C . ASP A 1 185 ? 15.545 -3.584 -5.028 1.00 85.62 185 ASP A C 1
ATOM 1495 O O . ASP A 1 185 ? 14.507 -3.004 -5.346 1.00 85.62 185 ASP A O 1
ATOM 1499 N N . LYS A 1 186 ? 16.733 -3.194 -5.515 1.00 88.56 186 LYS A N 1
ATOM 1500 C CA . LYS A 1 186 ? 16.883 -2.071 -6.460 1.00 88.56 186 LYS A CA 1
ATOM 1501 C C . LYS A 1 186 ? 16.125 -2.285 -7.769 1.00 88.56 186 LYS A C 1
ATOM 1503 O O . LYS A 1 186 ? 15.544 -1.344 -8.299 1.00 88.56 186 LYS A O 1
ATOM 1508 N N . LYS A 1 187 ? 16.131 -3.507 -8.307 1.00 91.12 187 LYS A N 1
ATOM 1509 C CA . LYS A 1 187 ? 15.401 -3.844 -9.538 1.00 91.12 187 LYS A CA 1
ATOM 1510 C C . LYS A 1 187 ? 13.888 -3.859 -9.319 1.00 91.12 187 LYS A C 1
ATOM 1512 O O . LYS A 1 187 ? 13.161 -3.390 -10.187 1.00 91.12 187 LYS A O 1
ATOM 1517 N N . LYS A 1 188 ? 13.413 -4.338 -8.164 1.00 91.44 188 LYS A N 1
ATOM 1518 C CA . LYS A 1 188 ? 11.992 -4.251 -7.780 1.00 91.44 188 LYS A CA 1
ATOM 1519 C C . LYS A 1 188 ? 11.543 -2.797 -7.712 1.00 91.44 188 LYS A C 1
ATOM 1521 O O . LYS A 1 188 ? 10.534 -2.443 -8.313 1.00 91.44 188 LYS A O 1
ATOM 1526 N N . ALA A 1 189 ? 12.342 -1.957 -7.055 1.00 91.81 189 ALA A N 1
ATOM 1527 C CA . ALA A 1 189 ? 12.084 -0.529 -6.983 1.00 91.81 189 ALA A CA 1
ATOM 1528 C C . ALA A 1 189 ? 12.060 0.105 -8.379 1.00 91.81 189 ALA A C 1
ATOM 1530 O O . ALA A 1 189 ? 11.107 0.791 -8.719 1.00 91.81 189 ALA A O 1
ATOM 1531 N N . ALA A 1 190 ? 13.048 -0.179 -9.233 1.00 92.00 190 ALA A N 1
ATOM 1532 C CA . ALA A 1 190 ? 13.086 0.349 -10.598 1.00 92.00 190 ALA A CA 1
ATOM 1533 C C . ALA A 1 190 ? 11.852 -0.050 -11.430 1.00 92.00 190 ALA A C 1
ATOM 1535 O O . ALA A 1 190 ? 11.291 0.787 -12.136 1.00 92.00 190 ALA A O 1
ATOM 1536 N N . PHE A 1 191 ? 11.383 -1.295 -11.292 1.00 93.75 191 PHE A N 1
ATOM 1537 C CA . PHE A 1 191 ? 10.160 -1.756 -11.946 1.00 93.75 191 PHE A CA 1
ATOM 1538 C C . PHE A 1 191 ? 8.950 -0.902 -11.546 1.00 93.75 191 PHE A C 1
ATOM 1540 O O . PHE A 1 191 ? 8.261 -0.390 -12.422 1.00 93.75 191 PHE A O 1
ATOM 1547 N N . VAL A 1 192 ? 8.714 -0.706 -10.244 1.00 92.75 192 VAL A N 1
ATOM 1548 C CA . VAL A 1 192 ? 7.580 0.098 -9.748 1.00 92.75 192 VAL A CA 1
ATOM 1549 C C . VAL A 1 192 ? 7.747 1.575 -10.097 1.00 92.75 192 VAL A C 1
ATOM 1551 O O . VAL A 1 192 ? 6.792 2.217 -10.521 1.00 92.75 192 VAL A O 1
ATOM 1554 N N . TYR A 1 193 ? 8.969 2.100 -10.001 1.00 93.00 193 TYR A N 1
ATOM 1555 C CA . TYR A 1 193 ? 9.291 3.488 -10.320 1.00 93.00 193 TYR A CA 1
ATOM 1556 C C . TYR A 1 193 ? 8.852 3.873 -11.733 1.00 93.00 193 TYR A C 1
ATOM 1558 O O . TYR A 1 193 ? 8.309 4.957 -11.926 1.00 93.00 193 TYR A O 1
ATOM 1566 N N . HIS A 1 194 ? 9.020 2.975 -12.712 1.00 92.75 194 HIS A N 1
ATOM 1567 C CA . HIS A 1 194 ? 8.541 3.212 -14.070 1.00 92.75 194 HIS A CA 1
ATOM 1568 C C . HIS A 1 194 ? 7.039 3.502 -14.125 1.00 92.75 194 HIS A C 1
ATOM 1570 O O . HIS A 1 194 ? 6.638 4.405 -14.852 1.00 92.75 194 HIS A O 1
ATOM 1576 N N . PHE A 1 195 ? 6.221 2.801 -13.344 1.00 91.25 195 PHE A N 1
ATOM 1577 C CA . PHE A 1 195 ? 4.786 3.073 -13.286 1.00 91.25 195 PHE A CA 1
ATOM 1578 C C . PHE A 1 195 ? 4.484 4.365 -12.528 1.00 91.25 195 PHE A C 1
ATOM 1580 O O . PHE A 1 195 ? 3.564 5.070 -12.905 1.00 91.25 195 PHE A O 1
ATOM 1587 N N . LEU A 1 196 ? 5.281 4.748 -11.530 1.00 90.38 196 LEU A N 1
ATOM 1588 C CA . LEU A 1 196 ? 5.058 6.005 -10.807 1.00 90.38 196 LEU A CA 1
ATOM 1589 C C . LEU A 1 196 ? 5.352 7.253 -11.649 1.00 90.38 196 LEU A C 1
ATOM 1591 O O . LEU A 1 196 ? 4.668 8.256 -11.494 1.00 90.38 196 LEU A O 1
ATOM 1595 N N . VAL A 1 197 ? 6.343 7.213 -12.544 1.00 89.19 197 VAL A N 1
ATOM 1596 C CA . VAL A 1 197 ? 6.768 8.412 -13.298 1.00 89.19 197 VAL A CA 1
ATOM 1597 C C . VAL A 1 197 ? 6.231 8.500 -14.724 1.00 89.19 197 VAL A C 1
ATOM 1599 O O . VAL A 1 197 ? 6.309 9.567 -15.325 1.00 89.19 197 VAL A O 1
ATOM 1602 N N . ASN A 1 198 ? 5.731 7.399 -15.291 1.00 86.38 198 ASN A N 1
ATOM 1603 C CA . ASN A 1 198 ? 5.193 7.388 -16.651 1.00 86.38 198 ASN A CA 1
ATOM 1604 C C . ASN A 1 198 ? 3.667 7.448 -16.641 1.00 86.38 198 ASN A C 1
ATOM 1606 O O . ASN A 1 198 ? 3.013 6.903 -15.753 1.00 86.38 198 ASN A O 1
ATOM 1610 N N . ASP A 1 199 ? 3.108 8.073 -17.675 1.00 75.81 199 ASP A N 1
ATOM 1611 C CA . ASP A 1 199 ? 1.666 8.135 -17.870 1.00 75.81 199 ASP A CA 1
ATOM 1612 C C . ASP A 1 199 ? 1.086 6.733 -18.128 1.00 75.81 199 ASP A C 1
ATOM 1614 O O . ASP A 1 199 ? 1.604 5.946 -18.934 1.00 75.81 199 ASP A O 1
ATOM 1618 N N . GLN A 1 200 ? 0.013 6.426 -17.400 1.00 70.38 200 GLN A N 1
ATOM 1619 C CA . GLN A 1 200 ? -0.716 5.164 -17.453 1.00 70.38 200 GLN A CA 1
ATOM 1620 C C . GLN A 1 200 ? -2.086 5.305 -18.135 1.00 70.38 200 GLN A C 1
ATOM 1622 O O . GLN A 1 200 ? -2.840 4.333 -18.187 1.00 70.38 200 GLN A O 1
ATOM 1627 N N . SER A 1 201 ? -2.414 6.479 -18.685 1.00 64.50 201 SER A N 1
ATOM 1628 C CA . SER A 1 201 ? -3.697 6.769 -19.345 1.00 64.50 201 SER A CA 1
ATOM 1629 C C . SER A 1 201 ? -4.079 5.733 -20.409 1.00 64.50 201 SER A C 1
ATOM 1631 O O . SER A 1 201 ? -5.237 5.319 -20.487 1.00 64.50 201 SER A O 1
ATOM 1633 N N . ASP A 1 202 ? -3.092 5.219 -21.152 1.00 62.72 202 ASP A N 1
ATOM 1634 C CA . ASP A 1 202 ? -3.268 4.147 -22.144 1.00 62.72 202 ASP A CA 1
ATOM 1635 C C . ASP A 1 202 ? -3.903 2.868 -21.572 1.00 62.72 202 ASP A C 1
ATOM 1637 O O . ASP A 1 202 ? -4.560 2.121 -22.294 1.00 62.72 202 ASP A O 1
ATOM 1641 N N . PHE A 1 203 ? -3.685 2.574 -20.287 1.00 65.50 203 PHE A N 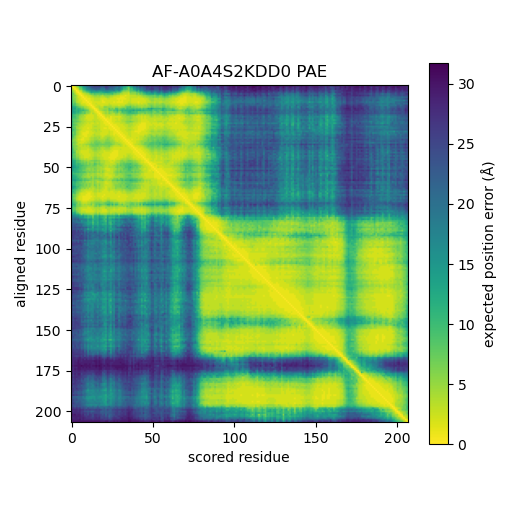1
ATOM 1642 C CA . PHE A 1 203 ? -4.213 1.371 -19.644 1.00 65.50 203 PHE A CA 1
ATOM 1643 C C . PHE A 1 203 ? -5.671 1.518 -19.208 1.00 65.50 203 PHE A C 1
ATOM 1645 O O . PHE A 1 203 ? -6.391 0.522 -19.163 1.00 65.50 203 PHE A O 1
ATOM 1652 N N . ILE A 1 204 ? -6.091 2.738 -18.857 1.00 58.62 204 ILE A N 1
ATOM 1653 C CA . ILE A 1 204 ? -7.440 3.027 -18.349 1.00 58.62 204 ILE A CA 1
ATOM 1654 C C . ILE A 1 204 ? -8.406 3.316 -19.504 1.00 58.62 204 ILE A C 1
ATOM 1656 O O . ILE A 1 204 ? -9.570 2.924 -19.444 1.00 58.62 204 ILE A O 1
ATOM 1660 N N . LEU A 1 205 ? -7.918 3.954 -20.572 1.00 55.81 205 LEU A N 1
ATOM 1661 C CA . LEU A 1 205 ? -8.714 4.324 -21.747 1.00 55.81 205 LEU A CA 1
ATOM 1662 C C . LEU A 1 205 ? -8.744 3.245 -22.842 1.00 55.81 205 LEU A C 1
ATOM 1664 O O . LEU A 1 205 ? -9.563 3.333 -23.750 1.00 55.81 205 LEU A O 1
ATOM 1668 N N . GLY A 1 206 ? -7.889 2.222 -22.759 1.00 49.16 206 GLY A N 1
ATOM 1669 C CA . GLY A 1 206 ? -7.807 1.122 -23.727 1.00 49.16 206 GLY A CA 1
ATOM 1670 C C . GLY A 1 206 ? -8.877 0.034 -23.565 1.00 49.16 206 GLY A C 1
ATOM 1671 O O . GLY A 1 206 ? -8.530 -1.149 -23.605 1.00 49.16 206 GLY A O 1
ATOM 1672 N N . ARG A 1 207 ? -10.142 0.417 -23.341 1.00 45.12 207 ARG A N 1
ATOM 1673 C CA . ARG A 1 207 ? -11.306 -0.473 -23.502 1.00 45.12 207 ARG A CA 1
ATOM 1674 C C . ARG A 1 207 ? -11.798 -0.467 -24.943 1.00 45.12 207 ARG A C 1
ATOM 1676 O O . ARG A 1 207 ? -11.893 0.636 -25.519 1.00 45.12 207 ARG A O 1
#

InterPro domains:
  IPR000198 Rho GTPase-activating protein domain [PS50238] (1-204)
  IPR000198 Rho GTPase-activating protein domain [SM00324] (40-200)
  IPR008936 Rho GTPase activation protein [SSF48350] (79-177)
  IPR013783 Immunoglobulin-like fold [G3DSA:2.60.40.10] (3-86)
  IPR048869 OCRL-1/2, ASH domain [PF21310] (5-82)

Nearest PDB structures (foldseek):
  3qis-assembly1_A  TM=5.095E-01  e=1.061E-16  Homo sapiens
  3qbt-assembly2_D  TM=9.559E-01  e=4.040E-08  Homo sapiens
  3qbt-assembly4_H  TM=9.159E-01  e=9.708E-08  Homo sapiens
  2qv2-assembly1_A-2  TM=5.444E-01  e=2.499E-10  Homo sapiens
  2osa-assembly1_A  TM=8.475E-01  e=4.657E-04  Homo sapiens

Solvent-accessible surface area (backbone atoms only — not comparable to full-atom values): 12097 Å² total; per-residue (Å²): 133,87,81,78,66,64,41,42,39,34,55,41,55,51,92,93,49,96,45,37,61,56,93,43,48,45,61,45,67,49,57,52,76,41,50,74,92,59,87,80,84,69,44,78,47,80,49,80,46,84,75,52,43,54,35,45,74,70,64,79,38,65,103,69,53,72,34,35,39,38,31,67,98,59,68,74,43,79,47,35,53,68,54,52,52,51,48,55,52,61,67,42,94,63,35,68,45,49,64,88,48,43,67,56,48,52,70,28,25,89,38,61,71,54,46,49,55,55,51,70,71,42,59,68,70,46,33,50,52,53,49,52,53,39,51,53,52,35,54,52,51,75,44,24,90,82,67,74,51,50,67,67,60,52,11,46,59,50,11,54,42,38,50,44,80,67,91,70,64,86,81,65,77,84,72,75,50,71,70,57,52,55,53,48,52,52,25,32,13,39,39,42,32,44,54,52,77,45,91,58,62,71,73,75,68,68,119

pLDDT: mean 80.06, std 12.01, range [42.69, 95.31]